Protein AF-A0A945HXQ6-F1 (afdb_monomer_lite)

Structure (mmCIF, N/CA/C/O backbone):
data_AF-A0A945HXQ6-F1
#
_entry.id   AF-A0A945HXQ6-F1
#
loop_
_atom_site.group_PDB
_atom_site.id
_atom_site.type_symbol
_atom_site.label_atom_id
_atom_site.label_alt_id
_atom_site.label_comp_id
_atom_site.label_asym_id
_atom_site.label_entity_id
_atom_site.label_seq_id
_atom_site.pdbx_PDB_ins_code
_atom_site.Cartn_x
_atom_site.Cartn_y
_atom_site.Cartn_z
_atom_site.occupancy
_atom_site.B_iso_or_equiv
_atom_site.auth_seq_id
_atom_site.auth_comp_id
_atom_site.auth_asym_id
_atom_site.auth_atom_id
_atom_site.pdbx_PDB_model_num
ATOM 1 N N . THR A 1 1 ? -26.062 12.191 -9.608 1.00 39.12 1 THR A N 1
ATOM 2 C CA . THR A 1 1 ? -27.154 12.341 -8.624 1.00 39.12 1 THR A CA 1
ATOM 3 C C . THR A 1 1 ? -27.426 10.978 -8.017 1.00 39.12 1 THR A C 1
ATOM 5 O O . THR A 1 1 ? -27.675 10.036 -8.757 1.00 39.12 1 THR A O 1
ATOM 8 N N . SER A 1 2 ? -27.249 10.829 -6.700 1.00 39.09 2 SER A N 1
ATOM 9 C CA . SER A 1 2 ? -27.664 9.610 -5.984 1.00 39.09 2 SER A CA 1
ATOM 10 C C . SER A 1 2 ? -29.179 9.443 -6.146 1.00 39.09 2 SER A C 1
ATOM 12 O O . SER A 1 2 ? -29.897 10.439 -6.082 1.00 39.09 2 SER A O 1
ATOM 14 N N . ARG A 1 3 ? -29.666 8.218 -6.385 1.00 46.75 3 ARG A N 1
ATOM 15 C CA . ARG A 1 3 ? -31.100 7.913 -6.572 1.00 46.75 3 ARG A CA 1
ATOM 16 C C . ARG A 1 3 ? -31.934 8.018 -5.283 1.00 46.75 3 ARG A C 1
ATOM 18 O O . ARG A 1 3 ? -33.133 7.783 -5.338 1.00 46.75 3 ARG A O 1
ATOM 25 N N . LEU A 1 4 ? -31.327 8.371 -4.151 1.00 58.06 4 LEU A N 1
ATOM 26 C CA . LEU A 1 4 ? -31.995 8.491 -2.856 1.00 58.06 4 LEU A CA 1
ATOM 27 C C . LEU A 1 4 ? -31.750 9.902 -2.316 1.00 58.06 4 LEU A C 1
ATOM 29 O O . LEU A 1 4 ? -30.647 10.228 -1.879 1.00 58.06 4 LEU A O 1
ATOM 33 N N . THR A 1 5 ? -32.762 10.758 -2.415 1.00 59.34 5 THR A N 1
ATOM 34 C CA . THR A 1 5 ? -32.684 12.196 -2.112 1.00 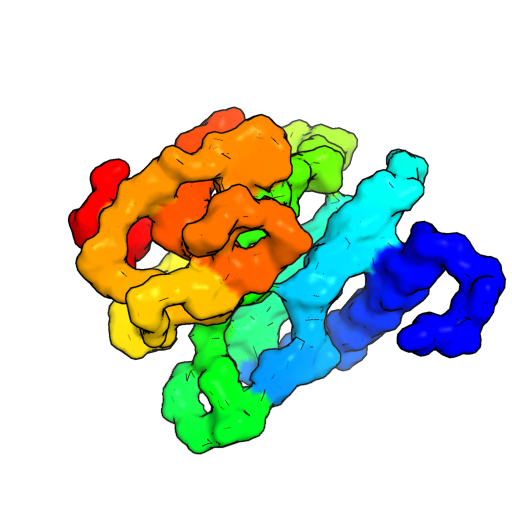59.34 5 THR A CA 1
ATOM 35 C C . THR A 1 5 ? -32.587 12.523 -0.620 1.00 59.34 5 THR A C 1
ATOM 37 O O . THR A 1 5 ? -32.225 13.646 -0.288 1.00 59.34 5 THR A O 1
ATOM 40 N N . ASP A 1 6 ? -32.792 11.540 0.264 1.00 71.38 6 ASP A N 1
ATOM 41 C CA . ASP A 1 6 ? -32.915 11.750 1.719 1.00 71.38 6 ASP A CA 1
ATOM 42 C C . ASP A 1 6 ? -31.904 10.944 2.556 1.00 71.38 6 ASP A C 1
ATOM 44 O O . ASP A 1 6 ? -32.026 10.807 3.773 1.00 71.38 6 ASP A O 1
ATOM 48 N N . GLN A 1 7 ? -30.876 10.388 1.915 1.00 75.19 7 GLN A N 1
ATOM 49 C CA . GLN A 1 7 ? -29.887 9.552 2.587 1.00 75.19 7 GLN A CA 1
ATOM 50 C C . GLN A 1 7 ? -28.718 10.384 3.136 1.00 75.19 7 GLN A C 1
ATOM 52 O O . GLN A 1 7 ? -28.093 11.171 2.419 1.00 75.19 7 GLN A O 1
ATOM 57 N N . THR A 1 8 ? -28.350 10.176 4.407 1.00 81.62 8 THR A N 1
ATOM 58 C CA . THR A 1 8 ? -27.123 10.784 4.952 1.00 81.62 8 THR A CA 1
ATOM 59 C C . THR A 1 8 ? -25.885 10.223 4.244 1.00 81.62 8 THR A C 1
ATOM 61 O O . THR A 1 8 ? -25.857 9.059 3.838 1.00 81.62 8 THR A O 1
ATOM 64 N N . LYS A 1 9 ? -24.807 11.018 4.145 1.00 80.00 9 LYS A N 1
ATOM 65 C CA . LYS A 1 9 ? -23.545 10.574 3.517 1.00 80.00 9 LYS A CA 1
ATOM 66 C C . LYS A 1 9 ? -23.045 9.245 4.093 1.00 80.00 9 LYS A C 1
ATOM 68 O O . LYS A 1 9 ? -22.570 8.406 3.339 1.00 80.00 9 LYS A O 1
ATOM 73 N N . ASN A 1 10 ? -23.168 9.054 5.407 1.00 78.62 10 ASN A N 1
ATOM 74 C CA . ASN A 1 10 ? -22.724 7.838 6.082 1.00 78.62 10 ASN A CA 1
ATOM 75 C C . ASN A 1 10 ? -23.476 6.595 5.581 1.00 78.62 10 ASN A C 1
ATOM 77 O O . ASN A 1 10 ? -22.844 5.614 5.208 1.00 78.62 10 ASN A O 1
ATOM 81 N N . VAL A 1 11 ? -24.809 6.663 5.488 1.00 81.19 11 VAL A N 1
ATOM 82 C CA . VAL A 1 11 ? -25.621 5.537 4.997 1.00 81.19 11 VAL A CA 1
ATOM 83 C C . VAL A 1 11 ? -25.275 5.231 3.533 1.00 81.19 11 VAL A C 1
ATOM 85 O O . VAL A 1 11 ? -25.063 4.071 3.197 1.00 81.19 11 VAL A O 1
ATOM 88 N N . GLY A 1 12 ? -25.079 6.255 2.694 1.00 81.25 12 GLY A N 1
ATOM 89 C CA . GLY A 1 12 ? -24.676 6.054 1.296 1.00 81.25 12 GLY A CA 1
ATOM 90 C C . GLY A 1 12 ? -23.309 5.374 1.142 1.00 81.25 12 GLY A C 1
ATOM 91 O O . GLY A 1 12 ? -23.146 4.479 0.308 1.00 81.25 12 GLY A O 1
ATOM 92 N N . TYR A 1 13 ? -22.319 5.747 1.965 1.00 81.38 13 TYR A N 1
ATOM 93 C CA . TYR A 1 13 ? -21.015 5.071 1.985 1.00 81.38 13 TYR A CA 1
ATOM 94 C C . TYR A 1 13 ? -21.106 3.649 2.535 1.00 81.38 13 TYR A C 1
ATOM 96 O O . TYR A 1 13 ? -20.478 2.752 1.971 1.00 81.38 13 TYR A O 1
ATOM 104 N N . TYR A 1 14 ? -21.902 3.432 3.582 1.00 80.00 14 TYR A N 1
ATOM 105 C CA . TYR A 1 14 ? -22.114 2.110 4.156 1.00 80.00 14 TYR A CA 1
ATOM 106 C C . TYR A 1 14 ? -22.770 1.158 3.149 1.00 80.00 14 TYR A C 1
ATOM 108 O O . TYR A 1 14 ? -22.214 0.091 2.896 1.00 80.00 14 TYR A O 1
ATOM 116 N N . GLU A 1 15 ? -23.871 1.553 2.504 1.00 83.56 15 GLU A N 1
ATOM 117 C CA . GLU A 1 15 ? -24.555 0.736 1.491 1.00 83.56 15 GLU A CA 1
ATOM 118 C C . GLU A 1 15 ? -23.655 0.431 0.292 1.00 83.56 15 GLU A C 1
ATOM 120 O O . GLU A 1 15 ? -23.561 -0.722 -0.132 1.00 83.56 15 GLU A O 1
ATOM 125 N N . SER A 1 16 ? -22.925 1.437 -0.206 1.00 82.75 16 SER A N 1
ATOM 126 C CA . SER A 1 16 ? -21.935 1.237 -1.274 1.00 82.75 16 SER A CA 1
ATOM 127 C C . SER A 1 16 ? -20.884 0.214 -0.855 1.00 82.75 16 SER A C 1
ATOM 129 O O . SER A 1 16 ? -20.538 -0.688 -1.614 1.00 82.75 16 SER A O 1
ATOM 131 N N . SER A 1 17 ? -20.391 0.322 0.381 1.00 82.31 17 SER A N 1
ATOM 132 C CA . SER A 1 17 ? -19.443 -0.643 0.912 1.00 82.31 17 SER A CA 1
ATOM 133 C C . SER A 1 17 ? -20.078 -2.042 0.963 1.00 82.31 17 SER A C 1
ATOM 135 O O . SER A 1 17 ? -19.458 -2.996 0.500 1.00 82.31 17 SER A O 1
ATOM 137 N N . ALA A 1 18 ? -21.289 -2.200 1.505 1.00 84.31 18 ALA A N 1
ATOM 138 C CA . ALA A 1 18 ? -21.955 -3.495 1.633 1.00 84.31 18 ALA A CA 1
ATOM 139 C C . ALA A 1 18 ? -22.139 -4.166 0.263 1.00 84.31 18 ALA A C 1
ATOM 141 O O . ALA A 1 18 ? -21.881 -5.362 0.122 1.00 84.31 18 ALA A O 1
ATOM 142 N N . TRP A 1 19 ? -22.475 -3.383 -0.766 1.00 83.62 19 TRP A N 1
ATOM 143 C CA . TRP A 1 19 ? -22.507 -3.855 -2.148 1.00 83.62 19 TRP A CA 1
ATOM 144 C C . TRP A 1 19 ? -21.150 -4.409 -2.605 1.00 83.62 19 TRP A C 1
ATOM 146 O O . TRP A 1 19 ? -21.078 -5.539 -3.089 1.00 83.62 19 TRP A O 1
ATOM 156 N N . TYR A 1 20 ? -20.054 -3.676 -2.384 1.00 82.25 20 TYR A N 1
ATOM 157 C CA . TYR A 1 20 ? -18.710 -4.163 -2.710 1.00 82.25 20 TYR A CA 1
ATOM 158 C C . TYR A 1 20 ? -18.314 -5.417 -1.914 1.00 82.25 20 TYR A C 1
ATOM 160 O O . TYR A 1 20 ? -17.655 -6.308 -2.452 1.00 82.25 20 TYR A O 1
ATOM 168 N N . GLN A 1 21 ? -18.740 -5.528 -0.651 1.00 85.69 21 GLN A N 1
ATOM 169 C CA . GLN A 1 21 ? -18.524 -6.732 0.157 1.00 85.69 21 GLN A CA 1
ATOM 170 C C . GLN A 1 21 ? -19.243 -7.944 -0.449 1.00 85.69 21 GLN A C 1
ATOM 172 O O . GLN A 1 21 ? -18.665 -9.032 -0.528 1.00 85.69 21 GLN A O 1
ATOM 177 N N . LEU A 1 22 ? -20.485 -7.760 -0.907 1.00 85.44 22 LEU A N 1
ATOM 178 C CA . LEU A 1 22 ? -21.250 -8.799 -1.590 1.00 85.44 22 LEU A CA 1
ATOM 179 C C . LEU A 1 22 ? -20.561 -9.213 -2.895 1.00 85.44 22 LEU A C 1
ATOM 181 O O . LEU A 1 22 ? -20.343 -10.403 -3.113 1.00 85.44 22 LEU A O 1
ATOM 185 N N . GLN A 1 23 ? -20.141 -8.249 -3.721 1.00 79.38 23 GLN A N 1
ATOM 186 C CA . GLN A 1 23 ? -19.410 -8.532 -4.959 1.00 79.38 23 GLN A CA 1
ATOM 187 C C . GLN A 1 23 ? -18.118 -9.311 -4.695 1.00 79.38 23 GLN A C 1
ATOM 189 O O . GLN A 1 23 ? -17.854 -10.290 -5.392 1.00 79.38 23 GLN A O 1
ATOM 194 N N . MET A 1 24 ? -17.340 -8.923 -3.681 1.00 81.12 24 MET A N 1
ATOM 195 C CA . MET A 1 24 ? -16.133 -9.645 -3.278 1.00 81.12 24 MET A CA 1
ATOM 196 C C . MET A 1 24 ? -16.442 -11.073 -2.816 1.00 81.12 24 MET A C 1
ATOM 198 O O . MET A 1 24 ? -15.687 -11.990 -3.132 1.00 81.12 24 MET A O 1
ATOM 202 N N . THR A 1 25 ? -17.522 -11.264 -2.058 1.00 81.62 25 THR A N 1
ATOM 203 C CA . THR A 1 25 ? -17.911 -12.576 -1.522 1.00 81.62 25 THR A CA 1
ATOM 204 C C . THR A 1 25 ? -18.347 -13.514 -2.648 1.00 81.62 25 THR A C 1
ATOM 206 O O . THR A 1 25 ? -17.846 -14.634 -2.744 1.00 81.62 25 THR A O 1
ATOM 209 N N . LEU A 1 26 ? -19.216 -13.032 -3.542 1.00 77.06 26 LEU A N 1
ATOM 210 C CA . LEU A 1 26 ? -19.753 -13.809 -4.661 1.00 77.06 26 LEU A CA 1
ATOM 211 C C . LEU A 1 26 ? -18.713 -14.086 -5.751 1.00 77.06 26 LEU A C 1
ATOM 213 O O . LEU A 1 26 ? -18.714 -15.163 -6.335 1.00 77.06 26 LEU A O 1
ATOM 217 N N . ASN A 1 27 ? -17.801 -13.145 -6.007 1.00 70.06 27 ASN A N 1
ATOM 218 C CA . ASN A 1 27 ? -16.785 -13.273 -7.057 1.00 70.06 27 ASN A CA 1
ATOM 219 C C . ASN A 1 27 ? -15.402 -13.643 -6.511 1.00 70.06 27 ASN A C 1
ATOM 221 O O . ASN A 1 27 ? -14.379 -13.327 -7.127 1.00 70.06 27 ASN A O 1
ATOM 225 N N . SER A 1 28 ? -15.350 -14.275 -5.337 1.00 55.81 28 SER A N 1
ATOM 226 C CA . SER A 1 28 ? -14.092 -14.537 -4.645 1.00 55.81 28 SER A CA 1
ATOM 227 C C . SER A 1 28 ? -13.177 -15.465 -5.462 1.00 55.81 28 SER A C 1
ATOM 229 O O . SER A 1 28 ? -13.269 -16.684 -5.417 1.00 55.81 28 SER A O 1
ATOM 231 N N . GLY A 1 29 ? -12.242 -14.877 -6.212 1.00 55.50 29 GLY A N 1
ATOM 232 C CA . GLY A 1 29 ? -11.201 -15.627 -6.915 1.00 55.50 29 GLY A CA 1
ATOM 233 C C . GLY A 1 29 ? -11.444 -15.913 -8.396 1.00 55.50 29 GLY A C 1
ATOM 234 O O . GLY A 1 29 ? -10.686 -16.701 -8.960 1.00 55.50 29 GLY A O 1
ATOM 235 N N . MET A 1 30 ? -12.394 -15.247 -9.068 1.00 59.31 30 MET A N 1
ATOM 236 C CA . MET A 1 30 ? -12.312 -15.150 -10.531 1.00 59.31 30 MET A CA 1
ATOM 237 C C . MET A 1 30 ? -11.073 -14.318 -10.878 1.00 59.31 30 MET A C 1
ATOM 239 O O . MET A 1 30 ? -11.107 -13.092 -10.935 1.00 59.31 30 MET A O 1
ATOM 243 N N . ARG A 1 31 ? -9.942 -14.999 -11.083 1.00 63.12 31 ARG A N 1
ATOM 244 C CA . ARG A 1 31 ? -8.663 -14.438 -11.549 1.00 63.12 31 ARG A CA 1
ATOM 245 C C . ARG A 1 31 ? -8.749 -14.002 -13.016 1.00 63.12 31 ARG A C 1
ATOM 247 O O . ARG A 1 31 ? -7.821 -14.203 -13.781 1.00 63.12 31 ARG A O 1
ATOM 254 N N . ILE A 1 32 ? -9.884 -13.469 -13.439 1.00 61.12 32 ILE A N 1
ATOM 255 C CA . ILE A 1 32 ? -10.115 -12.964 -14.785 1.00 61.12 32 ILE A CA 1
ATOM 256 C C . ILE A 1 32 ? -10.621 -11.540 -14.590 1.00 61.12 32 ILE A C 1
ATOM 258 O O . ILE A 1 32 ? -11.828 -11.327 -14.491 1.00 61.12 32 ILE A O 1
ATOM 262 N N . PRO A 1 33 ? -9.721 -10.556 -14.425 1.00 57.72 33 PRO A N 1
ATOM 263 C CA . PRO A 1 33 ? -10.158 -9.176 -14.404 1.00 57.72 33 PRO A CA 1
ATOM 264 C C . PRO A 1 33 ? -10.684 -8.828 -15.797 1.00 57.72 33 PRO A C 1
ATOM 266 O O . PRO A 1 33 ? -10.078 -9.191 -16.803 1.00 57.72 33 PRO A O 1
ATOM 269 N N . VAL A 1 34 ? -11.779 -8.086 -15.860 1.00 58.22 34 VAL A N 1
ATOM 270 C CA . VAL A 1 34 ? -12.116 -7.301 -17.051 1.00 58.22 34 VAL A CA 1
ATOM 271 C C . VAL A 1 34 ? -12.041 -5.855 -16.595 1.00 58.22 34 VAL A C 1
ATOM 273 O O . VAL A 1 34 ? -12.996 -5.331 -16.036 1.00 58.22 34 VAL A O 1
ATOM 276 N N . ASP A 1 35 ? -10.849 -5.266 -16.700 1.00 59.88 35 ASP A N 1
ATOM 277 C CA . ASP A 1 35 ? -10.531 -3.928 -16.186 1.00 59.88 35 ASP A CA 1
ATOM 278 C C . ASP A 1 35 ? -10.816 -3.757 -14.669 1.00 59.88 35 ASP A C 1
ATOM 280 O O . ASP A 1 35 ? -10.036 -4.229 -13.824 1.00 59.88 35 ASP A O 1
ATOM 284 N N . VAL A 1 36 ? -11.947 -3.132 -14.321 1.00 58.38 36 VAL A N 1
ATOM 285 C CA . VAL A 1 36 ? -12.454 -2.932 -12.950 1.00 58.38 36 VAL A CA 1
ATOM 286 C C . VAL A 1 36 ? -13.475 -3.991 -12.515 1.00 58.38 36 VAL A C 1
ATOM 288 O O . VAL A 1 36 ? -14.026 -3.910 -11.425 1.00 58.38 36 VAL A O 1
ATOM 291 N N . ALA A 1 37 ? -13.757 -4.995 -13.343 1.00 62.62 37 ALA A N 1
ATOM 292 C CA . ALA A 1 37 ? -14.701 -6.061 -13.031 1.00 62.62 37 ALA A CA 1
ATOM 293 C C . ALA A 1 37 ? -14.003 -7.302 -12.435 1.00 62.62 37 ALA A C 1
ATOM 295 O O . ALA A 1 37 ? -12.853 -7.600 -12.782 1.00 62.62 37 ALA A O 1
ATOM 296 N N . PRO A 1 38 ? -14.698 -8.058 -11.565 1.00 68.19 38 PRO A N 1
ATOM 297 C CA . PRO A 1 38 ? -16.052 -7.785 -11.060 1.00 68.19 38 PRO A CA 1
ATOM 298 C C . PRO A 1 38 ? -16.105 -6.750 -9.921 1.00 68.19 38 PRO A C 1
ATOM 300 O O . PRO A 1 38 ? -17.194 -6.318 -9.553 1.00 68.19 38 PRO A O 1
ATOM 303 N N . VAL A 1 39 ? -14.951 -6.356 -9.370 1.00 76.69 39 VAL A N 1
ATOM 304 C CA . VAL A 1 39 ? -14.829 -5.427 -8.236 1.00 76.69 39 VAL A CA 1
ATOM 305 C C . VAL A 1 39 ? -13.840 -4.311 -8.573 1.00 76.69 39 VAL A C 1
ATOM 307 O O . VAL A 1 39 ? -12.660 -4.587 -8.812 1.00 76.69 39 VAL A O 1
ATOM 310 N N . ASP A 1 40 ? -14.295 -3.053 -8.520 1.00 79.81 40 ASP A N 1
ATOM 311 C CA . ASP A 1 40 ? -13.401 -1.891 -8.555 1.00 79.81 40 ASP A CA 1
ATOM 312 C C . ASP A 1 40 ? -12.752 -1.729 -7.174 1.00 79.81 40 ASP A C 1
ATOM 314 O O . ASP A 1 40 ? -13.306 -1.132 -6.246 1.00 79.81 40 ASP A O 1
ATOM 318 N N . TRP A 1 41 ? -11.571 -2.326 -7.017 1.00 83.69 41 TRP A N 1
ATOM 319 C CA . TRP A 1 41 ? -10.887 -2.398 -5.728 1.00 83.69 41 TRP A CA 1
ATOM 320 C C . TRP A 1 41 ? -10.490 -1.040 -5.166 1.00 83.69 41 TRP A C 1
ATOM 322 O O . TRP A 1 41 ? -10.620 -0.834 -3.961 1.00 83.69 41 TRP A O 1
ATOM 332 N N . ALA A 1 42 ? -10.043 -0.103 -6.007 1.00 80.56 42 ALA A N 1
ATOM 333 C CA . ALA A 1 42 ? -9.638 1.213 -5.523 1.00 80.56 42 ALA A CA 1
ATOM 334 C C . ALA A 1 42 ? -10.817 1.960 -4.890 1.00 80.56 42 ALA A C 1
ATOM 336 O O . ALA A 1 42 ? -10.654 2.561 -3.826 1.00 80.56 42 ALA A O 1
ATOM 337 N N . TYR A 1 43 ? -12.006 1.861 -5.491 1.00 81.75 43 TYR A N 1
ATOM 338 C CA . TYR A 1 43 ? -13.225 2.387 -4.883 1.00 81.75 43 TYR A CA 1
ATOM 339 C C . TYR A 1 43 ? -13.639 1.589 -3.647 1.00 81.75 43 TYR A C 1
ATOM 341 O O . TYR A 1 43 ? -13.996 2.191 -2.639 1.00 81.75 43 TYR A O 1
ATOM 349 N N . ASN A 1 44 ? -13.543 0.258 -3.669 1.00 86.44 44 ASN A N 1
ATOM 350 C CA . ASN A 1 44 ? -13.873 -0.570 -2.506 1.00 86.44 44 ASN A CA 1
ATOM 351 C C . ASN A 1 44 ? -13.050 -0.171 -1.258 1.00 86.44 44 ASN A C 1
ATOM 353 O O . ASN A 1 44 ? -13.614 0.060 -0.186 1.00 86.44 44 ASN A O 1
ATOM 357 N N . PHE A 1 45 ? -11.730 0.011 -1.395 1.00 87.88 45 PHE A N 1
ATOM 358 C CA . PHE A 1 45 ? -10.876 0.499 -0.300 1.00 87.88 45 PHE A CA 1
ATOM 359 C C . PHE A 1 45 ? -11.313 1.880 0.209 1.00 87.88 45 PHE A C 1
ATOM 361 O O . PHE A 1 45 ? -11.411 2.114 1.417 1.00 87.88 45 PHE A O 1
ATOM 368 N N . ASP A 1 46 ? -11.588 2.802 -0.715 1.00 86.31 46 ASP A N 1
ATOM 369 C CA . ASP A 1 46 ? -11.994 4.171 -0.400 1.00 86.31 46 ASP A CA 1
ATOM 370 C C . ASP A 1 46 ? -13.357 4.211 0.312 1.00 86.31 46 ASP A C 1
ATOM 372 O O . ASP A 1 46 ? -13.519 4.926 1.298 1.00 86.31 46 ASP A O 1
ATOM 376 N N . HIS A 1 47 ? -14.321 3.380 -0.091 1.00 87.31 47 HIS A N 1
ATOM 377 C CA . HIS A 1 47 ? -15.619 3.298 0.578 1.00 87.31 47 HIS A CA 1
ATOM 378 C C . HIS A 1 47 ? -15.506 2.782 2.017 1.00 87.31 47 HIS A C 1
ATOM 380 O O . HIS A 1 47 ? -16.149 3.348 2.900 1.00 87.31 47 HIS A O 1
ATOM 386 N N . VAL A 1 48 ? -14.669 1.772 2.288 1.00 88.69 48 VAL A N 1
ATOM 387 C CA . VAL A 1 48 ? -14.457 1.274 3.662 1.00 88.69 48 VAL A CA 1
ATOM 388 C C . VAL A 1 48 ? -13.777 2.330 4.539 1.00 88.69 48 VAL A C 1
ATOM 390 O O . VAL A 1 48 ? -14.204 2.571 5.673 1.00 88.69 48 VAL A O 1
ATOM 393 N N . THR A 1 49 ? -12.753 3.007 4.015 1.00 88.44 49 THR A N 1
ATOM 394 C CA . THR A 1 49 ? -12.025 4.045 4.765 1.00 88.44 49 THR A CA 1
ATOM 395 C C . THR A 1 49 ? -12.893 5.286 5.006 1.00 88.44 49 THR A C 1
ATOM 397 O O . THR A 1 49 ? -12.929 5.790 6.129 1.00 88.44 49 THR A O 1
ATOM 400 N N . LYS A 1 50 ? -13.681 5.731 4.018 1.00 86.31 50 LYS A N 1
ATOM 401 C CA . LYS A 1 50 ? -14.637 6.842 4.167 1.00 86.31 50 LYS A CA 1
ATOM 402 C C . LYS A 1 50 ? -15.823 6.508 5.065 1.00 86.31 50 LYS A C 1
ATOM 404 O O . LYS A 1 50 ? -16.204 7.341 5.880 1.00 86.31 50 LYS A O 1
ATOM 409 N N . SER A 1 51 ? -16.392 5.306 4.964 1.00 84.94 51 SER A N 1
ATOM 410 C CA . SER A 1 51 ? -17.448 4.866 5.889 1.00 84.94 51 SER A CA 1
ATOM 411 C C . SER A 1 51 ? -16.933 4.898 7.330 1.00 84.94 51 SER A C 1
ATOM 413 O O . SER A 1 51 ? -17.580 5.453 8.216 1.00 84.94 51 SER A O 1
ATOM 415 N N . SER A 1 52 ? -15.714 4.397 7.545 1.00 85.69 52 SER A N 1
ATOM 416 C CA . SER A 1 52 ? -15.060 4.429 8.852 1.00 85.69 52 SER A CA 1
ATOM 417 C C . SER A 1 52 ? -14.763 5.857 9.326 1.00 85.69 52 SER A C 1
ATOM 419 O O . SER A 1 52 ? -14.858 6.134 10.518 1.00 85.69 52 SER A O 1
ATOM 421 N N . SER A 1 53 ? -14.384 6.798 8.455 1.00 84.38 53 SER A N 1
ATOM 422 C CA . SER A 1 53 ? -14.117 8.187 8.872 1.00 84.38 53 SER A CA 1
ATOM 423 C C . SER A 1 53 ? -15.392 8.972 9.200 1.00 84.38 53 SER A C 1
ATOM 425 O O . SER A 1 53 ? -15.373 9.812 10.099 1.00 84.38 53 SER A O 1
ATOM 427 N N . LEU A 1 54 ? -16.507 8.662 8.530 1.00 84.12 54 LEU A N 1
ATOM 428 C CA . LEU A 1 54 ? -17.815 9.275 8.774 1.00 84.12 54 LEU A CA 1
ATOM 429 C C . LEU A 1 54 ? -18.515 8.724 10.023 1.00 84.12 54 LEU A C 1
ATOM 431 O O . LEU A 1 54 ? -19.254 9.467 10.669 1.00 84.12 54 LEU A O 1
ATOM 435 N N . ASN A 1 55 ? -18.275 7.461 10.387 1.00 82.19 55 ASN A N 1
ATOM 436 C CA . ASN A 1 55 ? -18.827 6.847 11.592 1.00 82.19 55 ASN A CA 1
ATOM 437 C C . ASN A 1 55 ? -17.727 6.473 12.591 1.00 82.19 55 ASN A C 1
ATOM 439 O O . ASN A 1 55 ? -17.088 5.428 12.487 1.00 82.19 55 ASN A O 1
ATOM 443 N N . LYS A 1 56 ? -17.533 7.306 13.618 1.00 78.31 56 LYS A N 1
ATOM 444 C CA . LYS A 1 56 ? -16.508 7.061 14.647 1.00 78.31 56 LYS A CA 1
ATOM 445 C C . LYS A 1 56 ? -16.732 5.770 15.442 1.00 78.31 56 LYS A C 1
ATOM 447 O O . LYS A 1 56 ? -15.752 5.196 15.901 1.00 78.31 56 LYS A O 1
ATOM 452 N N . ASN A 1 57 ? -17.980 5.311 15.554 1.00 80.12 57 ASN A N 1
ATOM 453 C CA . ASN A 1 57 ? -18.351 4.135 16.344 1.00 80.12 57 ASN A CA 1
ATOM 454 C C . ASN A 1 57 ? -18.352 2.839 15.524 1.00 80.12 57 ASN A C 1
ATOM 456 O O . ASN A 1 57 ? -18.489 1.761 16.092 1.00 80.12 57 ASN A O 1
ATOM 460 N N . HIS A 1 58 ? -18.215 2.928 14.199 1.00 80.62 58 HIS A N 1
ATOM 461 C CA . HIS A 1 58 ? -18.235 1.769 13.312 1.00 80.62 58 HIS A CA 1
ATOM 462 C C . HIS A 1 58 ? -16.994 1.791 12.427 1.00 80.62 58 HIS A C 1
ATOM 464 O O . HIS A 1 58 ? -16.960 2.417 11.369 1.00 80.62 58 HIS A O 1
ATOM 470 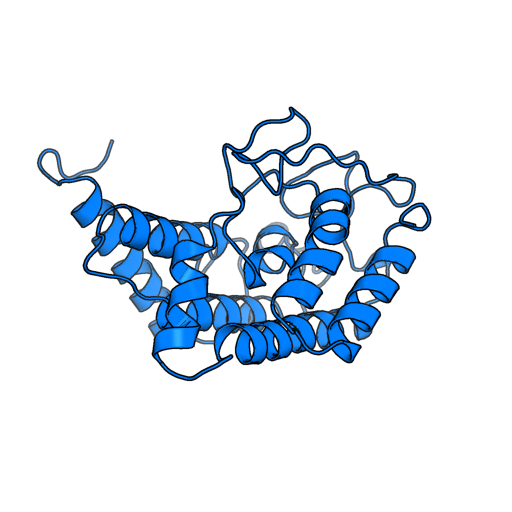N N . LYS A 1 59 ? -15.957 1.098 12.892 1.00 89.19 59 LYS A N 1
ATOM 471 C CA . LYS A 1 59 ? -14.667 0.964 12.215 1.00 89.19 59 LYS A CA 1
ATOM 472 C C . LYS A 1 59 ? -14.481 -0.490 11.805 1.00 89.19 59 LYS A C 1
ATOM 474 O O . LYS A 1 59 ? -14.644 -1.381 12.632 1.00 89.19 59 LYS A O 1
ATOM 479 N N . GLU A 1 60 ? -14.130 -0.734 10.545 1.00 89.81 60 GLU A N 1
ATOM 480 C CA . GLU A 1 60 ? -14.026 -2.096 9.994 1.00 89.81 60 GLU A CA 1
ATOM 481 C C . GLU A 1 60 ? -12.612 -2.402 9.463 1.00 89.81 60 GLU A C 1
ATOM 483 O O . GLU A 1 60 ? -12.423 -2.632 8.264 1.00 89.81 60 GLU A O 1
ATOM 488 N N . PRO A 1 61 ? -11.579 -2.403 10.324 1.00 93.31 61 PRO A N 1
ATOM 489 C CA . PRO A 1 61 ? -10.194 -2.542 9.875 1.00 93.31 61 PRO A CA 1
ATOM 490 C C . PRO A 1 61 ? -9.898 -3.920 9.275 1.00 93.31 61 PRO A C 1
ATOM 492 O O . PRO A 1 61 ? -9.243 -4.016 8.240 1.00 93.31 61 PRO A O 1
ATOM 495 N N . LEU A 1 62 ? -10.449 -4.993 9.851 1.00 93.25 62 LEU A N 1
ATOM 496 C CA . LEU A 1 62 ? -10.293 -6.352 9.317 1.00 93.25 62 LEU A CA 1
ATOM 497 C C . LEU A 1 62 ? -10.918 -6.504 7.925 1.00 93.25 62 LEU A C 1
ATOM 499 O O . LEU A 1 62 ? -10.401 -7.241 7.086 1.00 93.25 62 LEU A O 1
ATOM 503 N N . ARG A 1 63 ? -11.996 -5.764 7.648 1.00 90.88 63 ARG A N 1
ATOM 504 C CA . ARG A 1 63 ? -12.636 -5.746 6.333 1.00 90.88 63 ARG A CA 1
ATOM 505 C C . ARG A 1 63 ? -11.764 -5.048 5.292 1.00 90.88 63 ARG A C 1
ATOM 507 O O . ARG A 1 63 ? -11.644 -5.536 4.172 1.00 90.88 63 ARG A O 1
ATOM 514 N N . LEU A 1 64 ? -11.094 -3.954 5.662 1.00 92.06 64 LEU A N 1
ATOM 515 C CA . LEU A 1 64 ? -10.106 -3.323 4.783 1.00 92.06 64 LEU A CA 1
ATOM 516 C C . LEU A 1 64 ? -8.954 -4.288 4.457 1.00 92.06 64 LEU A C 1
ATOM 518 O O . LEU A 1 64 ? -8.565 -4.408 3.296 1.00 92.06 64 LEU A O 1
ATOM 522 N N . ILE A 1 65 ? -8.453 -5.021 5.454 1.00 94.06 65 ILE A N 1
ATOM 523 C CA . ILE A 1 65 ? -7.417 -6.043 5.252 1.00 94.06 65 ILE A CA 1
ATOM 524 C C . ILE A 1 65 ? -7.911 -7.158 4.323 1.00 94.06 65 ILE A C 1
ATOM 526 O O . ILE A 1 65 ? -7.207 -7.528 3.382 1.00 94.06 65 ILE A O 1
ATOM 530 N N . GLN A 1 66 ? -9.135 -7.654 4.522 1.00 91.50 66 GLN A N 1
ATOM 531 C CA . GLN A 1 66 ? -9.752 -8.636 3.629 1.00 91.50 66 GLN A CA 1
ATOM 532 C C . GLN A 1 66 ? -9.799 -8.125 2.182 1.00 91.50 66 GLN A C 1
ATOM 534 O O . GLN A 1 66 ? -9.429 -8.862 1.265 1.00 91.50 66 GLN A O 1
ATOM 539 N N . ASN A 1 67 ? -10.195 -6.865 1.982 1.00 89.88 67 ASN A N 1
ATOM 540 C CA . ASN A 1 67 ? -10.227 -6.248 0.662 1.00 89.88 67 ASN A CA 1
ATOM 541 C C . ASN A 1 67 ? -8.835 -6.234 0.017 1.00 89.88 67 ASN A C 1
ATOM 543 O O . ASN A 1 67 ? -8.713 -6.607 -1.147 1.00 89.88 67 ASN A O 1
ATOM 547 N N . LEU A 1 68 ? -7.786 -5.827 0.744 1.00 91.00 68 LEU A N 1
ATOM 548 C CA . LEU A 1 68 ? -6.415 -5.793 0.213 1.00 91.00 68 LEU A CA 1
ATOM 549 C C . LEU A 1 68 ? -5.961 -7.188 -0.241 1.00 91.00 68 LEU A C 1
ATOM 551 O O . LEU A 1 68 ? -5.468 -7.354 -1.357 1.00 91.00 68 LEU A O 1
ATOM 555 N N . LEU A 1 69 ? -6.204 -8.210 0.585 1.00 90.12 69 LEU A N 1
ATOM 556 C CA . LEU A 1 69 ? -5.866 -9.598 0.258 1.00 90.12 69 LEU A CA 1
ATOM 557 C C . LEU A 1 69 ? -6.607 -10.089 -0.991 1.00 90.12 69 LEU A C 1
ATOM 559 O O . LEU A 1 69 ? -6.007 -10.717 -1.866 1.00 90.12 69 LEU A O 1
ATOM 563 N N . LYS A 1 70 ? -7.909 -9.804 -1.095 1.00 87.06 70 LYS A N 1
ATOM 564 C CA . LYS A 1 70 ? -8.725 -10.217 -2.242 1.00 87.06 70 LYS A CA 1
ATOM 565 C C . LYS A 1 70 ? -8.364 -9.464 -3.520 1.00 87.06 70 LYS A C 1
ATOM 567 O O . LYS A 1 70 ? -8.306 -10.095 -4.575 1.00 87.06 70 LYS A O 1
ATOM 572 N N . ALA A 1 71 ? -8.024 -8.182 -3.425 1.00 85.69 71 ALA A N 1
ATOM 573 C CA . ALA A 1 71 ? -7.506 -7.417 -4.552 1.00 85.69 71 ALA A CA 1
ATOM 574 C C . ALA A 1 71 ? -6.214 -8.030 -5.098 1.00 85.69 71 ALA A C 1
ATOM 576 O O . ALA A 1 71 ? -6.116 -8.284 -6.297 1.00 85.69 71 ALA A O 1
ATOM 577 N N . TYR A 1 72 ? -5.257 -8.356 -4.224 1.00 87.31 72 TYR A N 1
ATOM 578 C CA . TYR A 1 72 ? -4.006 -9.005 -4.626 1.00 87.31 72 TYR A CA 1
ATOM 579 C C . TYR A 1 72 ? -4.268 -10.366 -5.281 1.00 87.31 72 TYR A C 1
ATOM 581 O O . TYR A 1 72 ? -3.711 -10.654 -6.338 1.00 87.31 72 TYR A O 1
ATOM 589 N N . GLN A 1 73 ? -5.162 -11.181 -4.706 1.00 83.06 73 GLN A N 1
ATOM 590 C CA . GLN A 1 73 ? -5.553 -12.474 -5.283 1.00 83.06 73 GLN A CA 1
ATOM 591 C C . GLN A 1 73 ? -6.179 -12.333 -6.675 1.00 83.06 73 GLN A C 1
ATOM 593 O O . GLN A 1 73 ? -5.853 -13.110 -7.571 1.00 83.06 73 GLN A O 1
ATOM 598 N N . GLN A 1 74 ? -7.072 -11.360 -6.873 1.00 80.75 74 GLN A N 1
ATOM 599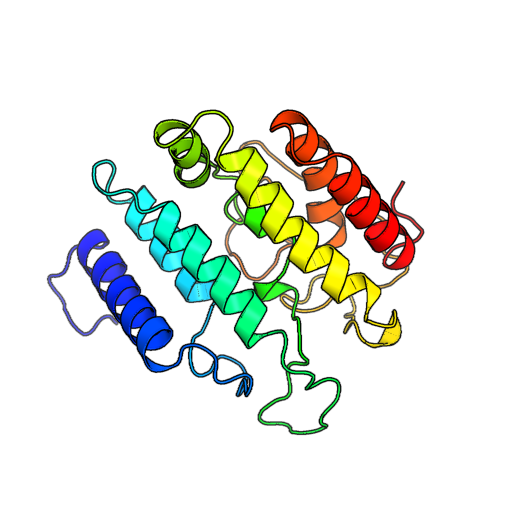 C CA . GLN A 1 74 ? -7.694 -11.132 -8.176 1.00 80.75 74 GLN A CA 1
ATOM 600 C C . GLN A 1 74 ? -6.683 -10.594 -9.188 1.00 80.75 74 GLN A C 1
ATOM 602 O O . GLN A 1 74 ? -6.728 -10.990 -10.352 1.00 80.75 74 GLN A O 1
ATOM 607 N N . ARG A 1 75 ? -5.786 -9.692 -8.770 1.00 80.38 75 ARG A N 1
ATOM 608 C CA . ARG A 1 75 ? -4.767 -9.089 -9.639 1.00 80.38 75 ARG A CA 1
ATOM 609 C C . ARG A 1 75 ? -3.635 -10.065 -9.974 1.00 80.38 75 ARG A C 1
ATOM 611 O O . ARG A 1 75 ? -3.039 -9.924 -11.038 1.00 80.38 75 ARG A O 1
ATOM 618 N N . ASP A 1 76 ? -3.375 -11.084 -9.154 1.00 80.06 76 ASP A N 1
ATOM 619 C CA . ASP A 1 76 ? -2.463 -12.191 -9.476 1.00 80.06 76 ASP A CA 1
ATOM 620 C C . ASP A 1 76 ? -3.087 -13.212 -10.447 1.00 80.06 76 ASP A C 1
ATOM 622 O O . ASP A 1 76 ? -3.432 -14.344 -10.100 1.00 80.06 76 ASP A O 1
ATOM 626 N N . ASN A 1 77 ? -3.252 -12.795 -11.702 1.00 70.00 77 ASN A N 1
ATOM 627 C CA . ASN A 1 77 ? -4.016 -13.542 -12.704 1.00 70.00 77 ASN A CA 1
ATOM 628 C C . ASN A 1 77 ? -3.232 -13.967 -13.956 1.00 70.00 77 ASN A C 1
ATOM 630 O O . ASN A 1 77 ? -3.834 -14.437 -14.912 1.00 70.00 77 ASN A O 1
ATOM 634 N N . LYS A 1 78 ? -1.897 -13.856 -13.976 1.00 63.94 78 LYS A N 1
ATOM 635 C CA . LYS A 1 78 ? -1.035 -14.164 -15.147 1.00 63.94 78 LYS A CA 1
ATOM 636 C C . LYS A 1 78 ? -1.409 -13.432 -16.454 1.00 63.94 78 LYS A C 1
ATOM 638 O O . LYS A 1 78 ? -0.746 -13.651 -17.464 1.00 63.94 78 LYS A O 1
ATOM 643 N N . MET A 1 79 ? -2.400 -12.537 -16.454 1.00 61.38 79 MET A N 1
ATOM 644 C CA . MET A 1 79 ? -2.815 -11.766 -17.624 1.00 61.38 79 MET A CA 1
ATOM 645 C C . MET A 1 79 ? -1.884 -10.565 -17.784 1.00 61.38 79 MET A C 1
ATOM 647 O O . MET A 1 79 ? -2.250 -9.431 -17.499 1.00 61.38 79 MET A O 1
ATOM 651 N N . PHE A 1 80 ? -0.645 -10.811 -18.200 1.00 57.34 80 PHE A N 1
ATOM 652 C CA . PHE A 1 80 ? 0.289 -9.762 -18.603 1.00 57.34 80 PHE A CA 1
ATOM 653 C C . PHE A 1 80 ? 0.227 -9.618 -20.121 1.00 57.34 80 PHE A C 1
ATOM 655 O O . PHE A 1 80 ? 0.307 -10.617 -20.830 1.00 57.34 80 PHE A O 1
ATOM 662 N N . ASN A 1 81 ? 0.095 -8.387 -20.625 1.00 52.47 81 ASN A N 1
ATOM 663 C CA . ASN A 1 81 ? 0.214 -8.091 -22.057 1.00 52.47 81 ASN A CA 1
ATOM 664 C C . ASN A 1 81 ? -0.694 -8.956 -22.968 1.00 52.47 81 ASN A C 1
ATOM 666 O O . ASN A 1 81 ? -0.295 -9.364 -24.056 1.00 52.47 81 ASN A O 1
ATOM 670 N N . ASN A 1 82 ? -1.922 -9.261 -22.531 1.00 54.94 82 ASN A N 1
ATOM 671 C CA . ASN A 1 82 ? -2.832 -10.170 -23.246 1.00 54.94 82 ASN A CA 1
ATOM 672 C C . ASN A 1 82 ? -3.409 -9.584 -24.556 1.00 54.94 82 ASN A C 1
ATOM 674 O O . ASN A 1 82 ? -4.228 -10.241 -25.197 1.00 54.94 82 ASN A O 1
ATOM 678 N N . LYS A 1 83 ? -3.012 -8.354 -24.932 1.00 54.09 83 LYS A N 1
ATOM 679 C CA . LYS A 1 83 ? -3.488 -7.578 -26.095 1.00 54.09 83 LYS A CA 1
ATOM 680 C C . LYS A 1 83 ? -5.017 -7.477 -26.206 1.00 54.09 83 LYS A C 1
ATOM 682 O O . LYS A 1 83 ? -5.536 -7.070 -27.243 1.00 54.09 83 LYS A O 1
ATOM 687 N N . ASN A 1 84 ? -5.748 -7.837 -25.153 1.00 55.53 84 ASN A N 1
ATOM 688 C CA . ASN A 1 84 ? -7.190 -7.750 -25.109 1.00 55.53 84 ASN A CA 1
ATOM 689 C C . ASN A 1 84 ? -7.545 -6.340 -24.646 1.00 55.53 84 ASN A C 1
ATOM 691 O O . ASN A 1 84 ? -7.375 -5.998 -23.481 1.00 55.53 84 ASN A O 1
ATOM 695 N N . GLN A 1 85 ? -8.072 -5.537 -25.564 1.00 51.62 85 GLN A N 1
ATOM 696 C CA . GLN A 1 85 ? -8.485 -4.157 -25.305 1.00 51.62 85 GLN A CA 1
ATOM 697 C C . GLN A 1 85 ? -9.523 -4.008 -24.175 1.00 51.62 85 GLN A C 1
ATOM 699 O O . GLN A 1 85 ? -9.597 -2.949 -23.559 1.00 51.62 85 GLN A O 1
ATOM 704 N N . PHE A 1 86 ? -10.289 -5.064 -23.867 1.00 45.66 86 PHE A N 1
ATOM 705 C CA . PHE A 1 86 ? -11.250 -5.109 -22.755 1.00 45.66 86 PHE A CA 1
ATOM 706 C C . PHE A 1 86 ? -10.615 -5.571 -21.431 1.00 45.66 86 PHE A C 1
ATOM 708 O O . PHE A 1 86 ? -11.184 -5.381 -20.362 1.00 45.66 86 PHE A O 1
ATOM 715 N N . VAL A 1 87 ? -9.418 -6.162 -21.492 1.00 51.28 87 VAL A N 1
ATOM 716 C CA . VAL A 1 87 ? -8.588 -6.580 -20.350 1.00 51.28 87 VAL A CA 1
ATOM 717 C C . VAL A 1 87 ? -7.222 -5.891 -20.466 1.00 51.28 87 VAL A C 1
ATOM 719 O O . VAL A 1 87 ? -6.168 -6.505 -20.319 1.00 51.28 87 VAL A O 1
ATOM 722 N N . ASN A 1 88 ? -7.253 -4.595 -20.790 1.00 46.44 88 ASN A N 1
ATOM 723 C CA . ASN A 1 88 ? -6.076 -3.803 -21.169 1.00 46.44 88 ASN A CA 1
ATOM 724 C C . ASN A 1 88 ? -5.119 -3.530 -19.994 1.00 46.44 88 ASN A C 1
ATOM 726 O O . ASN A 1 88 ? -3.983 -3.091 -20.180 1.00 46.44 88 ASN A O 1
ATOM 730 N N . ASN A 1 89 ? -5.582 -3.808 -18.777 1.00 51.69 89 ASN A N 1
ATOM 731 C CA . ASN A 1 89 ? -4.828 -3.637 -17.554 1.00 51.69 89 ASN A CA 1
ATOM 732 C C . ASN A 1 89 ? -4.232 -4.982 -17.154 1.00 51.69 89 ASN A C 1
ATOM 734 O O . ASN A 1 89 ? -4.915 -5.882 -16.661 1.00 51.69 89 ASN A O 1
ATOM 738 N N . SER A 1 90 ? -2.935 -5.098 -17.426 1.00 52.72 90 SER A N 1
ATOM 739 C CA . SER A 1 90 ? -2.071 -6.173 -16.968 1.00 52.72 90 SER A CA 1
ATOM 740 C C . SER A 1 90 ? -2.319 -6.512 -15.498 1.00 52.72 90 SER A C 1
ATOM 742 O O . SER A 1 90 ? -2.599 -5.637 -14.677 1.00 52.72 90 SER A O 1
ATOM 744 N N . ALA A 1 91 ? -2.157 -7.787 -15.159 1.00 65.88 91 ALA A N 1
ATOM 745 C CA . ALA A 1 91 ? -1.949 -8.247 -13.796 1.00 65.88 91 ALA A CA 1
ATOM 746 C C . ALA A 1 91 ? -1.043 -7.260 -13.023 1.00 65.88 91 ALA A C 1
ATOM 748 O O . ALA A 1 91 ? 0.011 -6.872 -13.520 1.00 65.88 91 ALA A O 1
ATOM 749 N N . TRP A 1 92 ? -1.475 -6.865 -11.819 1.00 79.81 92 TRP A N 1
ATOM 750 C CA . TRP A 1 92 ? -0.763 -5.970 -10.888 1.00 79.81 92 TRP A CA 1
ATOM 751 C C . TRP A 1 92 ? -0.576 -4.509 -11.334 1.00 79.81 92 TRP A C 1
ATOM 753 O O . TRP A 1 92 ? 0.541 -4.035 -11.521 1.00 79.81 92 TRP A O 1
ATOM 763 N N . THR A 1 93 ? -1.676 -3.753 -11.418 1.00 81.50 93 THR A N 1
ATOM 764 C CA . THR A 1 93 ? -1.609 -2.289 -11.574 1.00 81.50 93 THR A CA 1
ATOM 765 C C . THR A 1 93 ? -1.379 -1.591 -10.233 1.00 81.50 93 THR A C 1
ATOM 767 O O . THR A 1 93 ? -1.979 -1.971 -9.220 1.00 81.50 93 THR A O 1
ATOM 770 N N . MET A 1 94 ? -0.552 -0.540 -10.224 1.00 85.88 94 MET A N 1
ATOM 771 C CA . MET A 1 94 ? -0.215 0.206 -9.001 1.00 85.88 94 MET A CA 1
ATOM 772 C C . MET A 1 94 ? -1.441 0.815 -8.324 1.00 85.88 94 MET A C 1
ATOM 774 O O . MET A 1 94 ? -1.502 0.877 -7.094 1.00 85.88 94 MET A O 1
ATOM 778 N N . ARG A 1 95 ? -2.489 1.118 -9.104 1.00 82.94 95 ARG A N 1
ATOM 779 C CA . ARG A 1 95 ? -3.756 1.602 -8.563 1.00 82.94 95 ARG A CA 1
ATOM 780 C C . ARG A 1 95 ? -4.299 0.669 -7.496 1.00 82.94 95 ARG A C 1
ATOM 782 O O . ARG A 1 95 ? -4.868 1.161 -6.538 1.00 82.94 95 ARG A O 1
ATOM 789 N N . GLU A 1 96 ? -4.155 -0.648 -7.603 1.00 84.38 96 GLU A N 1
ATOM 790 C CA . GLU A 1 96 ? -4.694 -1.565 -6.588 1.00 84.38 96 GLU A CA 1
ATOM 791 C C . GLU A 1 96 ? -3.637 -2.171 -5.676 1.00 84.38 96 GLU A C 1
ATOM 793 O O . GLU A 1 96 ? -3.951 -2.471 -4.525 1.00 84.38 96 GLU A O 1
ATOM 798 N N . VAL A 1 97 ? -2.415 -2.363 -6.175 1.00 88.50 97 VAL A N 1
ATOM 799 C CA . VAL A 1 97 ? -1.380 -3.138 -5.470 1.00 88.50 97 VAL A CA 1
ATOM 800 C C . VAL A 1 97 ? -0.241 -2.286 -4.924 1.00 88.50 97 VAL A C 1
ATOM 802 O O . VAL A 1 97 ? 0.744 -2.845 -4.449 1.00 88.50 97 VAL A O 1
ATOM 805 N N . SER A 1 98 ? -0.340 -0.955 -5.002 1.00 90.44 98 SER A N 1
ATOM 806 C CA . SER A 1 98 ? 0.748 -0.111 -4.519 1.00 90.44 98 SER A CA 1
ATOM 807 C C . SER A 1 98 ? 1.049 -0.366 -3.030 1.00 90.44 98 SER A C 1
ATOM 809 O O . SER A 1 98 ? 0.119 -0.383 -2.210 1.00 90.44 98 SER A O 1
ATOM 811 N N . PRO A 1 99 ? 2.335 -0.524 -2.653 1.00 93.38 99 PRO A N 1
ATOM 812 C CA . PRO A 1 99 ? 2.748 -0.784 -1.280 1.00 93.38 99 PRO A CA 1
ATOM 813 C C . PRO A 1 99 ? 2.245 0.235 -0.256 1.00 93.38 99 PRO A C 1
ATOM 815 O O . PRO A 1 99 ? 1.989 -0.147 0.882 1.00 93.38 99 PRO A O 1
ATOM 818 N N . TRP A 1 100 ? 2.049 1.509 -0.614 1.00 92.06 100 TRP A N 1
ATOM 819 C CA . TRP A 1 100 ? 1.622 2.522 0.365 1.00 92.06 100 TRP A CA 1
ATOM 820 C C . TRP A 1 100 ? 0.242 2.226 0.971 1.00 92.06 100 TRP A C 1
ATOM 822 O O . TRP A 1 100 ? -0.043 2.621 2.105 1.00 92.06 100 TRP A O 1
ATOM 832 N N . ARG A 1 101 ? -0.585 1.435 0.274 1.00 91.56 101 ARG A N 1
ATOM 833 C CA . ARG A 1 101 ? -1.921 1.014 0.723 1.00 91.56 101 ARG A CA 1
ATOM 834 C C . ARG A 1 101 ? -1.914 0.145 1.973 1.00 91.56 101 ARG A C 1
ATOM 836 O O . ARG A 1 101 ? -2.947 0.034 2.628 1.00 91.56 101 ARG A O 1
ATOM 843 N N . VAL A 1 102 ? -0.786 -0.492 2.295 1.00 93.44 102 VAL A N 1
ATOM 844 C CA . VAL A 1 102 ? -0.664 -1.317 3.509 1.00 93.44 102 VAL A CA 1
ATOM 845 C C . VAL A 1 102 ? -0.486 -0.466 4.767 1.00 93.44 102 VAL A C 1
ATOM 847 O O . VAL A 1 102 ? -0.653 -0.972 5.874 1.00 93.44 102 VAL A O 1
ATOM 850 N N . TYR A 1 103 ? -0.127 0.810 4.603 1.00 93.94 103 TYR A N 1
ATOM 851 C CA . TYR A 1 103 ? 0.222 1.702 5.701 1.00 93.94 103 TYR A CA 1
ATOM 852 C C . TYR A 1 103 ? -0.899 2.684 6.047 1.00 93.94 103 TYR A C 1
ATOM 854 O O . TYR A 1 103 ? -1.187 2.876 7.233 1.00 93.94 103 TYR A O 1
ATOM 862 N N . SER A 1 104 ? -1.509 3.309 5.035 1.00 91.38 104 SER A N 1
ATOM 863 C CA . SER A 1 104 ? -2.513 4.361 5.215 1.00 91.38 104 SER A CA 1
ATOM 864 C C . SER A 1 104 ? -3.401 4.548 3.975 1.00 91.38 104 SER A C 1
ATOM 866 O O . SER A 1 104 ? -3.259 3.870 2.954 1.00 91.38 104 SER A O 1
ATOM 868 N N . THR A 1 105 ? -4.355 5.480 4.058 1.00 88.00 105 THR A N 1
ATOM 869 C CA . THR A 1 105 ? -5.037 6.013 2.864 1.00 88.00 105 THR A CA 1
ATOM 870 C C . THR A 1 105 ? -4.079 6.850 2.004 1.00 88.00 105 THR A C 1
ATOM 872 O O . THR A 1 105 ? -3.015 7.252 2.464 1.00 88.00 105 THR A O 1
ATOM 875 N N . ALA A 1 106 ? -4.489 7.233 0.788 1.00 79.00 106 ALA A N 1
ATOM 876 C CA . ALA A 1 106 ? -3.684 8.112 -0.076 1.00 79.00 106 ALA A CA 1
ATOM 877 C C . ALA A 1 106 ? -3.319 9.461 0.584 1.00 79.00 106 ALA A C 1
ATOM 879 O O . ALA A 1 106 ? -2.326 10.088 0.233 1.00 79.00 106 ALA A O 1
ATOM 880 N N . LYS A 1 107 ? -4.093 9.903 1.585 1.00 84.00 107 LYS A N 1
ATOM 881 C CA . LYS A 1 107 ? -3.817 11.138 2.332 1.00 84.00 107 LYS A CA 1
ATOM 882 C C . LYS A 1 107 ? -2.820 10.966 3.473 1.00 84.00 107 LYS A C 1
ATOM 884 O O . LYS A 1 107 ? -2.389 11.964 4.039 1.00 84.00 107 LYS A O 1
ATOM 889 N N . GLY A 1 108 ? -2.458 9.733 3.819 1.00 87.06 108 GLY A N 1
ATOM 890 C CA . GLY A 1 108 ? -1.664 9.440 5.008 1.00 87.06 108 GLY A CA 1
ATOM 891 C C . GLY A 1 108 ? -2.481 9.111 6.255 1.00 87.06 108 GLY A C 1
ATOM 892 O O . GLY A 1 108 ? -1.888 8.875 7.297 1.00 87.06 108 GLY A O 1
ATOM 893 N N . ASP A 1 109 ? -3.816 9.062 6.177 1.00 89.12 109 ASP A N 1
ATOM 894 C CA . ASP A 1 109 ? -4.659 8.710 7.331 1.00 89.12 109 ASP A CA 1
ATOM 895 C C . ASP A 1 109 ? -4.461 7.235 7.718 1.00 89.12 109 ASP A C 1
ATOM 897 O O . ASP A 1 109 ? -4.792 6.331 6.940 1.00 89.12 109 ASP A O 1
ATOM 901 N N . THR A 1 110 ? -3.917 7.013 8.915 1.00 92.44 110 THR A N 1
ATOM 902 C CA . THR A 1 110 ? -3.665 5.698 9.517 1.00 92.44 110 THR A CA 1
ATOM 903 C C . THR A 1 110 ? -4.759 5.266 10.486 1.00 92.44 110 THR A C 1
ATOM 905 O O . THR A 1 110 ? -4.733 4.127 10.936 1.00 92.44 110 THR A O 1
ATOM 908 N N . SER A 1 111 ? -5.755 6.109 10.777 1.00 91.50 111 SER A N 1
ATOM 909 C CA . SER A 1 111 ? -6.687 5.916 11.897 1.00 91.50 111 SER A CA 1
ATOM 910 C C . SER A 1 111 ? -7.436 4.587 11.864 1.00 91.50 111 SER A C 1
ATOM 912 O O . SER A 1 111 ? -7.726 4.021 12.911 1.00 91.50 111 SER A O 1
ATOM 914 N N . LEU A 1 112 ? -7.754 4.066 10.676 1.00 92.50 112 LEU A N 1
ATOM 915 C CA . LEU A 1 112 ? -8.367 2.746 10.544 1.00 92.50 112 LEU A CA 1
ATOM 916 C C . LEU A 1 112 ? -7.344 1.613 10.728 1.00 92.50 112 LEU A C 1
ATOM 918 O O . LEU A 1 112 ? -7.675 0.585 11.302 1.00 92.50 112 LEU A O 1
ATOM 922 N N . PHE A 1 113 ? -6.107 1.797 10.273 1.00 94.81 113 PHE A N 1
ATOM 923 C CA . PHE A 1 113 ? -5.031 0.811 10.394 1.00 94.81 113 PHE A CA 1
ATOM 924 C C . PHE A 1 113 ? -4.549 0.675 11.841 1.00 94.81 113 PHE A C 1
ATOM 926 O O . PHE A 1 113 ? -4.294 -0.437 12.291 1.00 94.81 113 PHE A O 1
ATOM 933 N N . ASP A 1 114 ? -4.479 1.784 12.578 1.00 94.50 114 ASP A N 1
ATOM 934 C CA . ASP A 1 114 ? -4.044 1.829 13.980 1.00 94.50 114 ASP A CA 1
ATOM 935 C C . ASP A 1 114 ? -4.968 1.012 14.899 1.00 94.50 114 ASP A C 1
ATOM 937 O O . ASP A 1 114 ? -4.527 0.450 15.897 1.00 94.50 114 ASP A O 1
ATOM 941 N N . ILE A 1 115 ? -6.248 0.865 14.532 1.00 95.31 115 ILE A N 1
ATOM 942 C CA . ILE A 1 115 ? -7.221 0.069 15.297 1.00 95.31 115 ILE A CA 1
ATOM 943 C C . ILE A 1 115 ? -6.860 -1.423 15.295 1.00 95.31 115 ILE A C 1
ATOM 945 O O . ILE A 1 115 ? -7.262 -2.138 16.209 1.00 95.31 115 ILE A O 1
ATOM 949 N N . LEU A 1 116 ? -6.091 -1.919 14.318 1.00 96.50 116 LEU A N 1
ATOM 950 C CA . LEU A 1 116 ? -5.688 -3.330 14.281 1.00 96.50 116 LEU A CA 1
ATOM 951 C C . LEU A 1 116 ? -4.962 -3.749 15.564 1.00 96.50 116 LEU A C 1
ATOM 953 O O . LEU A 1 116 ? -5.224 -4.837 16.069 1.00 96.50 116 LEU A O 1
ATOM 957 N N . ASP A 1 117 ? -4.147 -2.866 16.142 1.00 96.88 117 ASP A N 1
ATOM 958 C CA . ASP A 1 117 ? -3.388 -3.165 17.361 1.00 96.88 117 ASP A CA 1
ATOM 959 C C . ASP A 1 117 ? -4.283 -3.283 18.613 1.00 96.88 117 ASP A C 1
ATOM 961 O O . ASP A 1 117 ? -3.850 -3.787 19.644 1.00 96.88 117 ASP A O 1
ATOM 965 N N . THR A 1 118 ? -5.562 -2.889 18.525 1.00 95.75 118 THR A N 1
ATOM 966 C CA . THR A 1 118 ? -6.550 -3.114 19.599 1.00 95.75 118 THR A CA 1
ATOM 967 C C . THR A 1 118 ? -7.084 -4.549 19.642 1.00 95.75 118 THR A C 1
ATOM 969 O O . THR A 1 118 ? -7.596 -4.971 20.677 1.00 95.75 118 THR A O 1
ATOM 972 N N . TYR A 1 119 ? -6.970 -5.302 18.541 1.00 95.88 119 TYR A N 1
ATOM 973 C CA . TYR A 1 119 ? -7.352 -6.718 18.492 1.00 95.88 119 TYR A CA 1
ATOM 974 C C . TYR A 1 119 ? -6.232 -7.617 19.019 1.00 95.88 119 TYR A C 1
ATOM 976 O O . TYR A 1 119 ? -6.495 -8.599 19.708 1.00 95.88 119 TYR A O 1
ATOM 984 N N . GLU A 1 120 ? -4.987 -7.289 18.677 1.00 96.44 120 GLU A N 1
ATOM 985 C CA . GLU A 1 120 ? -3.783 -7.979 19.131 1.00 96.44 120 GLU A CA 1
ATOM 986 C C . GLU A 1 120 ? -2.594 -7.018 19.012 1.00 96.44 120 GLU A C 1
ATOM 988 O O . GLU A 1 120 ? -2.443 -6.342 17.994 1.00 96.44 120 GLU A O 1
ATOM 993 N N . ASP A 1 121 ? -1.722 -6.982 20.023 1.00 96.94 121 ASP A N 1
ATOM 994 C CA . ASP A 1 121 ? -0.556 -6.098 20.006 1.00 96.94 121 ASP A CA 1
ATOM 995 C C . ASP A 1 121 ? 0.360 -6.380 18.796 1.00 96.94 121 ASP A C 1
ATOM 997 O O . ASP A 1 121 ? 0.728 -7.526 18.479 1.00 96.94 121 ASP A O 1
ATOM 1001 N N . GLY A 1 122 ? 0.697 -5.305 18.082 1.00 97.25 122 GLY A N 1
ATOM 1002 C CA . GLY A 1 122 ? 1.471 -5.336 16.843 1.00 97.25 122 GLY A CA 1
ATOM 1003 C C . GLY A 1 122 ? 0.781 -6.023 15.658 1.00 97.25 122 GLY A C 1
ATOM 1004 O O . GLY A 1 122 ? 1.463 -6.383 14.690 1.00 97.25 122 GLY A O 1
ATOM 1005 N N . LEU A 1 123 ? -0.538 -6.248 15.691 1.00 98.00 123 LEU A N 1
ATOM 1006 C CA . LEU A 1 123 ? -1.272 -6.851 14.575 1.00 98.00 123 LEU A CA 1
ATOM 1007 C C . LEU A 1 123 ? -1.140 -6.038 13.284 1.00 98.00 123 LEU A C 1
ATOM 1009 O O . LEU A 1 123 ? -0.986 -6.630 12.212 1.00 98.00 123 LEU A O 1
ATOM 1013 N N . ARG A 1 124 ? -1.133 -4.701 13.363 1.00 97.69 124 ARG A N 1
ATOM 1014 C CA . ARG A 1 124 ? -0.903 -3.824 12.207 1.00 97.69 124 ARG A CA 1
ATOM 1015 C C . ARG A 1 124 ? 0.413 -4.171 11.521 1.00 97.69 124 ARG A C 1
ATOM 1017 O O . ARG A 1 124 ? 0.438 -4.402 10.312 1.00 97.69 124 ARG A O 1
ATOM 1024 N N . ALA A 1 125 ? 1.490 -4.251 12.299 1.00 98.25 125 ALA A N 1
ATOM 1025 C CA . ALA A 1 125 ? 2.829 -4.571 11.816 1.00 98.25 125 ALA A CA 1
ATOM 1026 C C . ALA A 1 125 ? 2.881 -5.969 11.183 1.00 98.25 125 ALA A C 1
ATOM 1028 O O . ALA A 1 125 ? 3.404 -6.145 10.078 1.00 98.25 125 ALA A O 1
ATOM 1029 N N . LYS A 1 126 ? 2.282 -6.965 11.851 1.00 98.25 126 LYS A N 1
ATOM 1030 C CA . LYS A 1 126 ? 2.208 -8.356 11.376 1.00 98.25 126 LYS A CA 1
ATOM 1031 C C . LYS A 1 126 ? 1.480 -8.446 10.034 1.00 98.25 126 LYS A C 1
ATOM 1033 O O . LYS A 1 126 ? 2.006 -9.043 9.094 1.00 98.25 126 LYS A O 1
ATOM 1038 N N . LEU A 1 127 ? 0.304 -7.830 9.916 1.00 97.81 127 LEU A N 1
ATOM 1039 C CA . LEU A 1 127 ? -0.495 -7.849 8.689 1.00 97.81 127 LEU A CA 1
ATOM 1040 C C . LEU A 1 127 ? 0.182 -7.078 7.554 1.00 97.81 127 LEU A C 1
ATOM 1042 O O . LEU A 1 127 ? 0.295 -7.616 6.452 1.00 97.81 127 LEU A O 1
ATOM 1046 N N . ALA A 1 128 ? 0.702 -5.877 7.823 1.00 97.88 128 ALA A N 1
ATOM 1047 C CA . ALA A 1 128 ? 1.456 -5.103 6.840 1.00 97.88 128 ALA A CA 1
ATOM 1048 C C . ALA A 1 128 ? 2.672 -5.888 6.320 1.00 97.88 128 ALA A C 1
ATOM 1050 O O . ALA A 1 128 ? 2.888 -5.938 5.112 1.00 97.88 128 ALA A O 1
ATOM 1051 N N . SER A 1 129 ? 3.391 -6.602 7.194 1.00 98.50 129 SER A N 1
ATOM 1052 C CA . SER A 1 129 ? 4.505 -7.478 6.799 1.00 98.50 129 SER A CA 1
ATOM 1053 C C . SER A 1 129 ? 4.065 -8.598 5.857 1.00 98.50 129 SER A C 1
ATOM 1055 O O . SER A 1 129 ? 4.733 -8.872 4.863 1.00 98.50 129 SER A O 1
ATOM 1057 N N . LYS A 1 130 ? 2.926 -9.253 6.125 1.00 97.69 130 LYS A N 1
ATOM 1058 C CA . LYS A 1 130 ? 2.429 -10.338 5.261 1.00 97.69 130 LYS A CA 1
ATOM 1059 C C . LYS A 1 130 ? 1.912 -9.829 3.919 1.00 97.69 130 LYS A C 1
ATOM 1061 O O . LYS A 1 130 ? 2.190 -10.460 2.902 1.00 97.69 130 LYS A O 1
ATOM 1066 N N . ILE A 1 131 ? 1.213 -8.696 3.890 1.00 96.50 131 ILE A N 1
ATOM 1067 C CA . ILE A 1 131 ? 0.731 -8.105 2.633 1.00 96.50 131 ILE A CA 1
ATOM 1068 C C . ILE A 1 131 ? 1.912 -7.577 1.807 1.00 96.50 131 ILE A C 1
ATOM 1070 O O . ILE A 1 131 ? 1.976 -7.820 0.602 1.00 96.50 131 ILE A O 1
ATOM 1074 N N . LEU A 1 132 ? 2.899 -6.941 2.446 1.00 97.69 132 LEU A N 1
ATOM 1075 C CA . LEU A 1 132 ? 4.122 -6.507 1.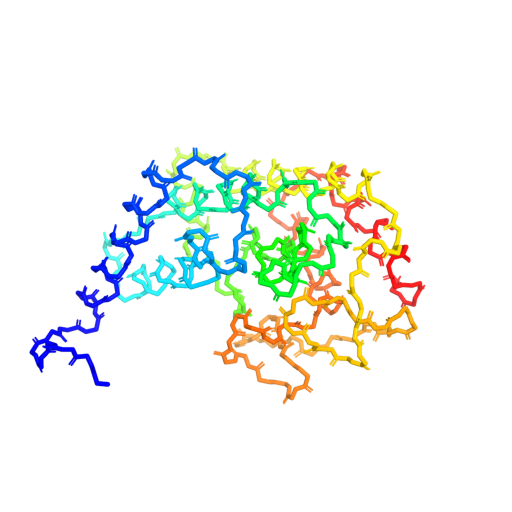772 1.00 97.69 132 LEU A CA 1
ATOM 1076 C C . LEU A 1 132 ? 4.927 -7.697 1.238 1.00 97.69 132 LEU A C 1
ATOM 1078 O O . LEU A 1 132 ? 5.407 -7.653 0.109 1.00 97.69 132 LEU A O 1
ATOM 1082 N N . LYS A 1 133 ? 4.994 -8.806 1.984 1.00 97.50 133 LYS A N 1
ATOM 1083 C CA . LYS A 1 133 ? 5.567 -10.056 1.477 1.00 97.50 133 LYS A CA 1
ATOM 1084 C C . LYS A 1 133 ? 4.860 -10.531 0.210 1.00 97.50 133 LYS A C 1
ATOM 1086 O O . LYS A 1 133 ? 5.535 -10.896 -0.746 1.00 97.50 133 LYS A O 1
ATOM 1091 N N . MET A 1 134 ? 3.524 -10.517 0.178 1.00 94.50 134 MET A N 1
ATOM 1092 C CA . MET A 1 134 ? 2.774 -10.877 -1.033 1.00 94.50 134 MET A CA 1
ATOM 1093 C C . MET A 1 134 ? 3.147 -9.968 -2.208 1.00 94.50 134 MET A C 1
ATOM 1095 O O . MET A 1 134 ? 3.306 -10.465 -3.323 1.00 94.50 134 MET A O 1
ATOM 1099 N N . PHE A 1 135 ? 3.332 -8.665 -1.956 1.00 95.00 135 PHE A N 1
ATOM 1100 C CA . PHE A 1 135 ? 3.834 -7.732 -2.963 1.00 95.00 135 PHE A CA 1
ATOM 1101 C C . PHE A 1 135 ? 5.206 -8.147 -3.485 1.00 95.00 135 PHE A C 1
ATOM 1103 O O . PHE A 1 135 ? 5.369 -8.379 -4.681 1.00 95.00 135 PHE A O 1
ATOM 1110 N N . ASN A 1 136 ? 6.170 -8.304 -2.584 1.00 96.44 136 ASN A N 1
ATOM 1111 C CA . ASN A 1 136 ? 7.550 -8.610 -2.933 1.00 96.44 136 ASN A CA 1
ATOM 1112 C C . ASN A 1 136 ? 7.703 -9.975 -3.616 1.00 96.44 136 ASN A C 1
ATOM 1114 O O . ASN A 1 136 ? 8.532 -10.130 -4.511 1.00 96.44 136 ASN A O 1
ATOM 1118 N N . ASP A 1 137 ? 6.937 -10.984 -3.192 1.00 94.56 137 ASP A N 1
ATOM 1119 C CA . ASP A 1 137 ? 6.939 -12.312 -3.812 1.00 94.56 137 ASP A CA 1
ATOM 1120 C C . ASP A 1 137 ? 6.463 -12.233 -5.257 1.00 94.56 137 ASP A C 1
ATOM 1122 O O . ASP A 1 137 ? 7.078 -12.825 -6.145 1.00 94.56 137 ASP A O 1
ATOM 1126 N N . LYS A 1 138 ? 5.397 -11.464 -5.511 1.00 89.62 138 LYS A N 1
ATOM 1127 C CA . LYS A 1 138 ? 4.947 -11.256 -6.878 1.00 89.62 138 LYS A CA 1
ATOM 1128 C C . LYS A 1 138 ? 5.952 -10.439 -7.669 1.00 89.62 138 LYS A C 1
ATOM 1130 O O . LYS A 1 138 ? 6.280 -10.840 -8.780 1.00 89.62 138 LYS A O 1
ATOM 1135 N N . ALA A 1 139 ? 6.435 -9.331 -7.120 1.00 91.62 139 ALA A N 1
ATOM 1136 C CA . ALA A 1 139 ? 7.373 -8.451 -7.797 1.00 91.62 139 ALA A CA 1
ATOM 1137 C C . ALA A 1 139 ? 8.631 -9.203 -8.253 1.00 91.62 139 ALA A C 1
ATOM 1139 O O . ALA A 1 139 ? 9.036 -9.059 -9.399 1.00 91.62 139 ALA A O 1
ATOM 1140 N N . ALA A 1 140 ? 9.162 -10.096 -7.412 1.00 92.19 140 ALA A N 1
ATOM 1141 C CA . ALA A 1 140 ? 10.297 -10.958 -7.747 1.00 92.19 140 ALA A CA 1
ATOM 1142 C C . ALA A 1 140 ? 9.998 -12.007 -8.840 1.00 92.19 140 ALA A C 1
ATOM 1144 O O . ALA A 1 140 ? 10.922 -12.557 -9.429 1.00 92.19 140 ALA A O 1
ATOM 1145 N N . SER A 1 141 ? 8.723 -12.309 -9.108 1.00 88.88 141 SER A N 1
ATOM 1146 C CA . SER A 1 141 ? 8.307 -13.206 -10.198 1.00 88.88 141 SER A CA 1
ATOM 1147 C C . SER A 1 141 ? 8.144 -12.501 -11.550 1.00 88.88 141 SER A C 1
ATOM 1149 O O . SER A 1 141 ? 7.823 -13.162 -12.539 1.00 88.88 141 SER A O 1
ATOM 1151 N N . LEU A 1 142 ? 8.304 -11.174 -11.592 1.00 86.00 142 LEU A N 1
ATOM 1152 C CA . LEU A 1 142 ? 8.091 -10.342 -12.774 1.00 86.00 142 LEU A CA 1
ATOM 1153 C C . LEU A 1 142 ? 9.403 -9.727 -13.253 1.00 86.00 142 LEU A C 1
ATOM 1155 O O . LEU A 1 142 ? 10.242 -9.324 -12.455 1.00 86.00 142 LEU A O 1
ATOM 1159 N N . TYR A 1 143 ? 9.545 -9.602 -14.569 1.00 85.62 143 TYR A N 1
ATOM 1160 C CA . TYR A 1 143 ? 10.607 -8.818 -15.184 1.00 85.62 143 TYR A CA 1
ATOM 1161 C C . TYR A 1 143 ? 10.274 -7.327 -15.118 1.00 85.62 143 TYR A C 1
ATOM 1163 O O . TYR A 1 143 ? 9.104 -6.935 -15.116 1.00 85.62 143 TYR A O 1
ATOM 1171 N N . LYS A 1 144 ? 11.306 -6.480 -15.155 1.00 85.69 144 LYS A N 1
ATOM 1172 C CA . LYS A 1 144 ? 11.164 -5.018 -15.196 1.00 85.69 144 LYS A CA 1
ATOM 1173 C C . LYS A 1 144 ? 10.188 -4.538 -16.277 1.00 85.69 144 LYS A C 1
ATOM 1175 O O . LYS A 1 144 ? 9.336 -3.701 -15.995 1.00 85.69 144 LYS A O 1
ATOM 1180 N N . ASP A 1 145 ? 10.244 -5.135 -17.466 1.00 83.75 145 ASP A N 1
ATOM 1181 C CA . ASP A 1 145 ? 9.390 -4.775 -18.608 1.00 83.75 145 ASP A CA 1
ATOM 1182 C C . ASP A 1 145 ? 7.928 -5.225 -18.456 1.00 83.75 145 ASP A C 1
ATOM 1184 O O . ASP A 1 145 ? 7.062 -4.819 -19.232 1.00 83.75 145 ASP A O 1
ATOM 1188 N N . ASN A 1 146 ? 7.610 -6.055 -17.454 1.00 82.25 146 ASN A N 1
ATOM 1189 C CA . ASN A 1 146 ? 6.220 -6.376 -17.133 1.00 82.25 146 ASN A CA 1
ATOM 1190 C C . ASN A 1 146 ? 5.501 -5.213 -16.440 1.00 82.25 146 ASN A C 1
ATOM 1192 O O . ASN A 1 146 ? 4.269 -5.174 -16.457 1.00 82.25 146 ASN A O 1
ATOM 1196 N N . TRP A 1 147 ? 6.244 -4.271 -15.856 1.00 84.25 147 TRP A N 1
ATOM 1197 C CA . TRP A 1 147 ? 5.677 -3.094 -15.220 1.00 84.25 147 TRP A CA 1
ATOM 1198 C C . TRP A 1 147 ? 5.428 -2.002 -16.253 1.00 84.25 147 TRP A C 1
ATOM 1200 O O . TRP A 1 147 ? 6.352 -1.434 -16.834 1.00 84.25 147 TRP A O 1
ATOM 1210 N N . GLN A 1 148 ? 4.156 -1.682 -16.471 1.00 82.06 148 GLN A N 1
ATOM 1211 C CA . GLN A 1 148 ? 3.793 -0.580 -17.351 1.00 82.06 148 GLN A CA 1
ATOM 1212 C C . GLN A 1 148 ? 4.334 0.742 -16.797 1.00 82.06 148 GLN A C 1
ATOM 1214 O O . GLN A 1 148 ? 4.231 1.010 -15.598 1.00 82.06 148 GLN A O 1
ATOM 1219 N N . ARG A 1 149 ? 4.864 1.582 -17.690 1.00 86.25 149 ARG A N 1
ATOM 1220 C CA . ARG A 1 149 ? 5.397 2.911 -17.371 1.00 86.25 149 ARG A CA 1
ATOM 1221 C C . ARG A 1 149 ? 4.684 4.008 -18.147 1.00 86.25 149 ARG A C 1
ATOM 1223 O O . ARG A 1 149 ? 4.141 3.759 -19.227 1.00 86.25 149 ARG A O 1
ATOM 1230 N N . ALA A 1 150 ? 4.697 5.223 -17.613 1.00 82.00 150 ALA A N 1
ATOM 1231 C CA . ALA A 1 150 ? 4.196 6.408 -18.301 1.00 82.00 150 ALA A CA 1
ATOM 1232 C C . ALA A 1 150 ? 5.073 7.636 -18.082 1.00 82.00 150 ALA A C 1
ATOM 1234 O O . ALA A 1 150 ? 6.001 7.625 -17.279 1.00 82.00 150 ALA A O 1
ATOM 1235 N N . ASN A 1 151 ? 4.760 8.688 -18.844 1.00 66.88 151 ASN A N 1
ATOM 1236 C CA . ASN A 1 151 ? 5.614 9.856 -18.989 1.00 66.88 151 ASN A CA 1
ATOM 1237 C C . ASN A 1 151 ? 5.806 10.693 -17.732 1.00 66.88 151 ASN A C 1
ATOM 1239 O O . ASN A 1 151 ? 6.784 11.425 -17.785 1.00 66.88 151 ASN A O 1
ATOM 1243 N N . ASP A 1 152 ? 4.910 10.583 -16.739 1.00 65.00 152 ASP A N 1
ATOM 1244 C CA . ASP A 1 152 ? 5.063 10.793 -15.285 1.00 65.00 152 ASP A CA 1
ATOM 1245 C C . ASP A 1 152 ? 3.648 10.747 -14.650 1.00 65.00 152 ASP A C 1
ATOM 1247 O O . ASP A 1 152 ? 2.721 11.367 -15.171 1.00 65.00 152 ASP A O 1
ATOM 1251 N N . GLY A 1 153 ? 3.443 9.993 -13.561 1.00 55.72 153 GLY A N 1
ATOM 1252 C CA . GLY A 1 153 ? 2.234 10.092 -12.722 1.00 55.72 153 GLY A CA 1
ATOM 1253 C C . GLY A 1 153 ? 0.900 9.601 -13.311 1.00 55.72 153 GLY A C 1
ATOM 1254 O O . GLY A 1 153 ? -0.151 10.115 -12.930 1.00 55.72 153 GLY A O 1
ATOM 1255 N N . THR A 1 154 ? 0.879 8.623 -14.229 1.00 61.38 154 THR A N 1
ATOM 1256 C CA . THR A 1 154 ? -0.407 7.981 -14.574 1.00 61.38 154 THR A CA 1
ATOM 1257 C C . THR A 1 154 ? -0.803 6.965 -13.511 1.00 61.38 154 THR A C 1
ATOM 1259 O O . THR A 1 154 ? -0.065 6.015 -13.269 1.00 61.38 154 THR A O 1
ATOM 1262 N N . TRP A 1 155 ? -2.022 7.116 -13.005 1.00 68.62 155 TRP A N 1
ATOM 1263 C CA . TRP A 1 155 ? -2.635 6.476 -11.835 1.00 68.62 155 TRP A CA 1
ATOM 1264 C C . TRP A 1 155 ? -2.513 4.952 -11.619 1.00 68.62 155 TRP A C 1
ATOM 1266 O O . TRP A 1 155 ? -2.905 4.446 -10.570 1.00 68.62 155 TRP A O 1
ATOM 1276 N N . TYR A 1 156 ? -2.021 4.191 -12.595 1.00 78.44 156 TYR A N 1
ATOM 1277 C CA . TYR A 1 156 ? -1.908 2.728 -12.538 1.00 78.44 156 TYR A CA 1
ATOM 1278 C C . TYR A 1 156 ? -0.555 2.181 -13.009 1.00 78.44 156 TYR A C 1
ATOM 1280 O O . TYR A 1 156 ? -0.334 0.968 -12.947 1.00 78.44 156 TYR A O 1
ATOM 1288 N N . LYS A 1 157 ? 0.343 3.058 -13.473 1.00 84.94 157 LYS A N 1
ATOM 1289 C CA . LYS A 1 157 ? 1.651 2.722 -14.048 1.00 84.94 157 LYS A CA 1
ATOM 1290 C C . LYS A 1 157 ? 2.758 3.339 -13.207 1.00 84.94 157 LYS A C 1
ATOM 1292 O O . LYS A 1 157 ? 2.536 4.324 -12.517 1.00 84.94 157 LYS A O 1
ATOM 1297 N N . LEU A 1 158 ? 3.957 2.790 -13.328 1.00 88.56 158 LEU A N 1
ATOM 1298 C CA . LEU A 1 158 ? 5.147 3.389 -12.737 1.00 88.56 158 LEU A CA 1
ATOM 1299 C C . LEU A 1 158 ? 5.575 4.638 -13.522 1.00 88.56 158 LEU A C 1
ATOM 1301 O O . LEU A 1 158 ? 5.311 4.770 -14.723 1.00 88.56 158 LEU A O 1
ATOM 1305 N N . GLU A 1 159 ? 6.298 5.534 -12.860 1.00 90.56 159 GLU A N 1
ATOM 1306 C CA . GLU A 1 159 ? 7.012 6.621 -13.528 1.00 90.56 159 GLU A CA 1
ATOM 1307 C C . GLU A 1 159 ? 8.117 6.076 -14.456 1.00 90.56 159 GLU A C 1
ATOM 1309 O O . GLU A 1 159 ? 8.460 4.883 -14.449 1.00 90.56 159 GLU A O 1
ATOM 1314 N N . LYS A 1 160 ? 8.710 6.958 -15.269 1.00 91.44 160 LYS A N 1
ATOM 1315 C CA . LYS A 1 160 ? 9.893 6.624 -16.072 1.00 91.44 160 LYS A CA 1
ATOM 1316 C C . LYS A 1 160 ? 11.033 6.107 -15.201 1.00 91.44 160 LYS A C 1
ATOM 1318 O O . LYS A 1 160 ? 11.167 6.467 -14.039 1.00 91.44 160 LYS A O 1
ATOM 1323 N N . GLU A 1 161 ? 11.899 5.292 -15.790 1.00 92.19 161 GLU A N 1
ATOM 1324 C CA . GLU A 1 161 ? 13.049 4.718 -15.086 1.00 92.19 161 GLU A CA 1
ATOM 1325 C C . GLU A 1 161 ? 13.992 5.783 -14.507 1.00 92.19 161 GLU A C 1
ATOM 1327 O O . GLU A 1 161 ? 14.471 5.645 -13.386 1.00 92.19 161 GLU A O 1
ATOM 1332 N N . ASN A 1 162 ? 14.219 6.873 -15.239 1.00 92.56 162 ASN A N 1
ATOM 1333 C CA . ASN A 1 162 ? 15.061 7.985 -14.803 1.00 92.56 162 ASN A CA 1
ATOM 1334 C C . ASN A 1 162 ? 14.334 8.983 -13.882 1.00 92.56 162 ASN A C 1
ATOM 1336 O O . ASN A 1 162 ? 14.849 10.078 -13.655 1.00 92.56 162 ASN A O 1
ATOM 1340 N N . PHE A 1 163 ? 13.146 8.647 -13.374 1.00 92.00 163 PHE A N 1
ATOM 1341 C CA . PHE A 1 163 ? 12.469 9.473 -12.387 1.00 92.00 163 PHE A CA 1
ATOM 1342 C C . PHE A 1 163 ? 13.284 9.494 -11.089 1.00 92.00 163 PHE A C 1
ATOM 1344 O O . PHE A 1 163 ? 13.661 8.451 -10.552 1.00 92.00 163 PHE A O 1
ATOM 1351 N N . LYS A 1 164 ? 13.560 10.696 -10.581 1.00 91.62 164 LYS A N 1
ATOM 1352 C CA . LYS A 1 164 ? 14.248 10.900 -9.307 1.00 91.62 164 LYS A CA 1
ATOM 1353 C C . LYS A 1 164 ? 13.211 11.252 -8.240 1.00 91.62 164 LYS A C 1
ATOM 1355 O O . LYS A 1 164 ? 12.608 12.321 -8.354 1.00 91.62 164 LYS A O 1
ATOM 1360 N N . PRO A 1 165 ? 13.020 10.410 -7.208 1.00 89.62 165 PRO A N 1
ATOM 1361 C CA . PRO A 1 165 ? 12.094 10.719 -6.132 1.00 89.62 165 PRO A CA 1
ATOM 1362 C C . PRO A 1 165 ? 12.435 12.038 -5.442 1.00 89.62 165 PRO A C 1
ATOM 1364 O O . PRO A 1 165 ? 13.605 12.383 -5.255 1.00 89.62 165 PRO A O 1
ATOM 1367 N N . TYR A 1 166 ? 11.400 12.754 -5.027 1.00 88.06 166 TYR A N 1
ATOM 1368 C CA . TYR A 1 166 ? 11.499 13.968 -4.230 1.00 88.06 166 TYR A CA 1
ATOM 1369 C C . TYR A 1 166 ? 10.450 13.943 -3.119 1.00 88.06 166 TYR A C 1
ATOM 1371 O O . TYR A 1 166 ? 9.377 13.361 -3.269 1.00 88.06 166 TYR A O 1
ATOM 1379 N N . ILE A 1 167 ? 10.757 14.576 -1.986 1.00 83.81 167 ILE A N 1
ATOM 1380 C CA . ILE A 1 167 ? 9.825 14.657 -0.860 1.00 83.81 167 ILE A CA 1
ATOM 1381 C C . ILE A 1 167 ? 8.997 15.928 -1.004 1.00 83.81 167 ILE A C 1
ATOM 1383 O O . ILE A 1 167 ? 9.509 17.036 -0.875 1.00 83.81 167 ILE A O 1
ATOM 1387 N N . ASN A 1 168 ? 7.704 15.759 -1.234 1.00 83.12 168 ASN A N 1
ATOM 1388 C CA . ASN A 1 168 ? 6.698 16.819 -1.170 1.00 83.12 168 ASN A CA 1
ATOM 1389 C C . ASN A 1 168 ? 5.546 16.460 -0.215 1.00 83.12 168 ASN A C 1
ATOM 1391 O O . ASN A 1 168 ? 4.501 17.110 -0.233 1.00 83.12 168 ASN A O 1
ATOM 1395 N N . SER A 1 169 ? 5.734 15.428 0.612 1.00 85.31 169 SER A N 1
ATOM 1396 C CA . SER A 1 169 ? 4.804 15.055 1.674 1.00 85.31 169 SER A CA 1
ATOM 1397 C C . SER A 1 169 ? 4.609 16.204 2.660 1.00 85.31 169 SER A C 1
ATOM 1399 O O . SER A 1 169 ? 5.543 16.922 3.012 1.00 85.31 169 SER A O 1
ATOM 1401 N N . THR A 1 170 ? 3.382 16.349 3.140 1.00 84.75 170 THR A N 1
ATOM 1402 C CA . THR A 1 170 ? 2.977 17.333 4.148 1.00 84.75 170 THR A CA 1
ATOM 1403 C C . THR A 1 170 ? 2.163 16.643 5.236 1.00 84.75 170 THR A C 1
ATOM 1405 O O . THR A 1 170 ? 1.657 15.540 5.032 1.00 84.75 170 THR A O 1
ATOM 1408 N N . GLU A 1 171 ? 1.943 17.318 6.364 1.00 79.44 171 GLU A N 1
ATOM 1409 C CA . GLU A 1 171 ? 1.074 16.814 7.442 1.00 79.44 171 GLU A CA 1
ATOM 1410 C C . GLU A 1 171 ? -0.344 16.465 6.964 1.00 79.44 171 GLU A C 1
ATOM 1412 O O . GLU A 1 171 ? -0.989 15.566 7.494 1.00 79.44 171 GLU A O 1
ATOM 1417 N N . LYS A 1 172 ? -0.841 17.178 5.945 1.00 80.44 172 LYS A N 1
ATOM 1418 C CA . LYS A 1 172 ? -2.183 16.978 5.376 1.00 80.44 172 LYS A CA 1
ATOM 1419 C C . LYS A 1 172 ? -2.188 16.020 4.186 1.00 80.44 172 LYS A C 1
ATOM 1421 O O . LYS A 1 172 ? -3.263 15.699 3.676 1.00 80.44 172 LYS A O 1
ATOM 1426 N N . CYS A 1 173 ? -1.008 15.640 3.701 1.00 85.62 173 CYS A N 1
ATOM 1427 C CA . CYS A 1 173 ? -0.858 14.836 2.508 1.00 85.62 173 CYS A CA 1
ATOM 1428 C C . CYS A 1 173 ? 0.447 14.057 2.482 1.00 85.62 173 CYS A C 1
ATOM 1430 O O . CYS A 1 173 ? 1.484 14.583 2.075 1.00 85.62 173 CYS A O 1
ATOM 1432 N N . LEU A 1 174 ? 0.383 12.785 2.853 1.00 87.94 174 LEU A N 1
ATOM 1433 C CA . LEU A 1 174 ? 1.573 11.950 2.852 1.00 87.94 174 LEU A CA 1
ATOM 1434 C C . LEU A 1 174 ? 2.015 11.534 1.439 1.00 87.94 174 LEU A C 1
ATOM 1436 O O . LEU A 1 174 ? 3.215 11.523 1.174 1.00 87.94 174 LEU A O 1
ATOM 1440 N N . PHE A 1 175 ? 1.071 11.253 0.533 1.00 87.00 175 PHE A N 1
ATOM 1441 C CA . PHE A 1 175 ? 1.345 10.781 -0.833 1.00 87.00 175 PHE A CA 1
ATOM 1442 C C . PHE A 1 175 ? 0.724 11.714 -1.888 1.00 87.00 175 PHE A C 1
ATOM 1444 O O . PHE A 1 175 ? -0.321 11.410 -2.467 1.00 87.00 175 PHE A O 1
ATOM 1451 N N . PRO A 1 176 ? 1.317 12.896 -2.111 1.00 81.81 176 PRO A N 1
ATOM 1452 C CA . PRO A 1 176 ? 0.792 13.879 -3.055 1.00 81.81 176 PRO A CA 1
ATOM 1453 C C . PRO A 1 176 ? 0.925 13.435 -4.514 1.00 81.81 176 PRO A C 1
ATOM 1455 O O . PRO A 1 176 ? 1.844 12.707 -4.898 1.00 81.81 176 PRO A O 1
ATOM 1458 N N . ASN A 1 177 ? 0.022 13.956 -5.341 1.00 80.75 177 ASN A N 1
ATOM 1459 C CA . ASN A 1 177 ? 0.079 13.813 -6.790 1.00 80.75 177 ASN A CA 1
ATOM 1460 C C . ASN A 1 177 ? 1.068 14.791 -7.448 1.00 80.75 177 ASN A C 1
ATOM 1462 O O . ASN A 1 177 ? 1.674 15.638 -6.786 1.00 80.75 177 ASN A O 1
ATOM 1466 N N . SER A 1 178 ? 1.215 14.696 -8.771 1.00 77.44 178 SER A N 1
ATOM 1467 C CA . SER A 1 178 ? 2.106 15.554 -9.571 1.00 77.44 178 SER A CA 1
ATOM 1468 C C . SER A 1 178 ? 1.814 17.052 -9.463 1.00 77.44 178 SER A C 1
ATOM 1470 O O . SER A 1 178 ? 2.735 17.855 -9.571 1.00 77.44 178 SER A O 1
ATOM 1472 N N . ASN A 1 179 ? 0.571 17.433 -9.165 1.00 76.94 179 ASN A N 1
ATOM 1473 C CA . ASN A 1 179 ? 0.170 18.823 -8.945 1.00 76.94 179 ASN A CA 1
ATOM 1474 C C . ASN A 1 179 ? 0.299 19.258 -7.470 1.00 76.94 179 ASN A C 1
ATOM 1476 O O . ASN A 1 179 ? -0.145 20.346 -7.110 1.00 76.94 179 ASN A O 1
ATOM 1480 N N . GLY A 1 180 ? 0.851 18.408 -6.594 1.00 73.44 180 GLY A N 1
ATOM 1481 C CA . GLY A 1 180 ? 0.973 18.659 -5.152 1.00 73.44 180 GLY A CA 1
ATOM 1482 C C . GLY A 1 180 ? -0.332 18.491 -4.361 1.00 73.44 180 GLY A C 1
ATOM 1483 O O . GLY A 1 180 ? -0.376 18.790 -3.169 1.00 73.44 180 GLY A O 1
ATOM 1484 N N . GLY A 1 181 ? -1.405 18.020 -5.001 1.00 74.56 181 GLY A N 1
ATOM 1485 C CA . GLY A 1 181 ? -2.701 17.781 -4.373 1.00 74.56 181 GLY A CA 1
ATOM 1486 C C . GLY A 1 181 ? -2.792 16.412 -3.695 1.00 74.56 181 GLY A C 1
ATOM 1487 O O . GLY A 1 181 ? -2.127 15.460 -4.093 1.00 74.56 181 GLY A O 1
ATOM 1488 N N . CYS A 1 182 ? -3.680 16.300 -2.702 1.00 74.62 182 CYS A N 1
ATOM 1489 C CA . CYS A 1 182 ? -3.949 15.050 -1.974 1.00 74.62 182 CYS A CA 1
ATOM 1490 C C . CYS A 1 182 ? -5.335 14.454 -2.234 1.00 74.62 182 CYS A C 1
ATOM 1492 O O . CYS A 1 182 ? -5.924 13.768 -1.393 1.00 74.62 182 CYS A O 1
ATOM 1494 N N . THR A 1 183 ? -5.954 14.859 -3.335 1.00 56.06 183 THR A N 1
ATOM 1495 C CA . THR A 1 183 ? -7.408 14.788 -3.475 1.00 56.06 183 THR A CA 1
ATOM 1496 C C . THR A 1 183 ? -7.927 13.395 -3.784 1.00 56.06 183 THR A C 1
ATOM 1498 O O . THR A 1 183 ? -9.066 13.112 -3.414 1.00 56.06 183 THR A O 1
ATOM 1501 N N . ASP A 1 184 ? -7.126 12.511 -4.381 1.00 64.94 184 ASP A N 1
ATOM 1502 C CA . ASP A 1 184 ? -7.592 11.177 -4.729 1.00 64.94 184 ASP A CA 1
ATOM 1503 C C . ASP A 1 184 ? -6.523 10.084 -4.656 1.00 64.94 184 ASP A C 1
ATOM 1505 O O . ASP A 1 184 ? -5.322 10.289 -4.779 1.00 64.94 184 ASP A O 1
ATOM 1509 N N . ILE A 1 185 ? -7.050 8.881 -4.463 1.00 64.69 185 ILE A N 1
ATOM 1510 C CA . ILE A 1 185 ? -6.405 7.574 -4.556 1.00 64.69 185 ILE A CA 1
ATOM 1511 C C . ILE A 1 185 ? -5.816 7.271 -5.942 1.00 64.69 185 ILE A C 1
ATOM 1513 O O . ILE A 1 185 ? -5.195 6.226 -6.126 1.00 64.69 185 ILE A O 1
ATOM 1517 N N . GLN A 1 186 ? -6.101 8.122 -6.928 1.00 64.19 186 GLN A N 1
ATOM 1518 C CA . GLN A 1 186 ? -5.808 7.853 -8.322 1.00 64.19 186 GLN A CA 1
ATOM 1519 C C . GLN A 1 186 ? -4.408 8.369 -8.645 1.00 64.19 186 GLN A C 1
ATOM 1521 O O . GLN A 1 186 ? -3.659 7.663 -9.284 1.00 64.19 186 GLN A O 1
ATOM 1526 N N . ASN A 1 187 ? -3.962 9.513 -8.138 1.00 70.62 187 ASN A N 1
ATOM 1527 C CA . ASN A 1 187 ? -2.784 10.160 -8.725 1.00 70.62 187 ASN A CA 1
ATOM 1528 C C . ASN A 1 187 ? -1.506 10.138 -7.868 1.00 70.62 187 ASN A C 1
ATOM 1530 O O . ASN A 1 187 ? -0.692 11.050 -7.990 1.00 70.62 187 ASN A O 1
ATOM 1534 N N . ALA A 1 188 ? -1.310 9.138 -7.003 1.00 80.88 188 ALA A N 1
ATOM 1535 C CA . ALA A 1 188 ? -0.065 9.024 -6.238 1.00 80.88 188 ALA A CA 1
ATOM 1536 C C . ALA A 1 188 ? 1.140 8.822 -7.177 1.00 80.88 188 ALA A C 1
ATOM 1538 O O . ALA A 1 188 ? 1.077 8.019 -8.105 1.00 80.88 188 ALA A O 1
ATOM 1539 N N . ILE A 1 189 ? 2.238 9.544 -6.927 1.00 88.06 189 ILE A N 1
ATOM 1540 C CA . ILE A 1 189 ? 3.524 9.269 -7.582 1.00 88.06 189 ILE A CA 1
ATOM 1541 C C . ILE A 1 189 ? 4.156 8.090 -6.848 1.00 88.06 189 ILE A C 1
ATOM 1543 O O . ILE A 1 189 ? 4.495 8.213 -5.667 1.00 88.06 189 ILE A O 1
ATOM 1547 N N . GLU A 1 190 ? 4.309 6.951 -7.515 1.00 89.69 190 GLU A N 1
ATOM 1548 C CA . GLU A 1 190 ? 4.664 5.692 -6.853 1.00 89.69 190 GLU A CA 1
ATOM 1549 C C . GLU A 1 190 ? 6.095 5.719 -6.318 1.00 89.69 190 GLU A C 1
ATOM 1551 O O . GLU A 1 190 ? 6.337 5.357 -5.164 1.00 89.69 190 GLU A O 1
ATOM 1556 N N . ALA A 1 191 ? 7.031 6.258 -7.101 1.00 91.44 191 ALA A N 1
ATOM 1557 C CA . ALA A 1 191 ? 8.411 6.444 -6.666 1.00 91.44 191 ALA A CA 1
ATOM 1558 C C . ALA A 1 191 ? 8.514 7.315 -5.393 1.00 91.44 191 ALA A C 1
ATOM 1560 O O . ALA A 1 191 ? 9.184 6.937 -4.429 1.00 91.44 191 ALA A O 1
ATOM 1561 N N . ASN A 1 192 ? 7.810 8.454 -5.344 1.00 90.50 192 ASN A N 1
ATOM 1562 C CA . ASN A 1 192 ? 7.776 9.323 -4.158 1.00 90.50 192 ASN A CA 1
ATOM 1563 C C . ASN A 1 192 ? 7.104 8.621 -2.976 1.00 90.50 192 ASN A C 1
ATOM 1565 O O . ASN A 1 192 ? 7.603 8.673 -1.852 1.00 90.50 192 ASN A O 1
ATOM 1569 N N . SER A 1 193 ? 5.986 7.941 -3.233 1.00 90.62 193 SER A N 1
ATOM 1570 C CA . SER A 1 193 ? 5.202 7.271 -2.198 1.00 90.62 193 SER A CA 1
ATOM 1571 C C . SER A 1 193 ? 6.007 6.173 -1.518 1.00 90.62 193 SER A C 1
ATOM 1573 O O . SER A 1 193 ? 6.020 6.100 -0.295 1.00 90.62 193 SER A O 1
ATOM 1575 N N . ILE A 1 194 ? 6.742 5.364 -2.283 1.00 93.44 194 ILE A N 1
ATOM 1576 C CA . ILE A 1 194 ? 7.587 4.295 -1.741 1.00 93.44 194 ILE A CA 1
ATOM 1577 C C . ILE A 1 194 ? 8.794 4.859 -0.992 1.00 93.44 194 ILE A C 1
ATOM 1579 O O . ILE A 1 194 ? 9.120 4.368 0.090 1.00 93.44 194 ILE A O 1
ATOM 1583 N N . TYR A 1 195 ? 9.416 5.917 -1.520 1.00 93.31 195 TYR A N 1
ATOM 1584 C CA . TYR A 1 195 ? 10.517 6.602 -0.844 1.00 93.31 195 TYR A CA 1
ATOM 1585 C C . TYR A 1 195 ? 10.111 7.095 0.555 1.00 93.31 195 TYR A C 1
ATOM 1587 O O . TYR A 1 195 ? 10.830 6.883 1.530 1.00 93.31 195 TYR A O 1
ATOM 1595 N N . VAL A 1 196 ? 8.917 7.682 0.666 1.00 92.94 196 VAL A N 1
ATOM 1596 C CA . VAL A 1 196 ? 8.331 8.142 1.935 1.00 92.94 196 VAL A CA 1
ATOM 1597 C C . VAL A 1 196 ? 7.880 6.970 2.813 1.00 92.94 196 VAL A C 1
ATOM 1599 O O . VAL A 1 196 ? 8.027 7.014 4.032 1.00 92.94 196 VAL A O 1
ATOM 1602 N N . LEU A 1 197 ? 7.349 5.905 2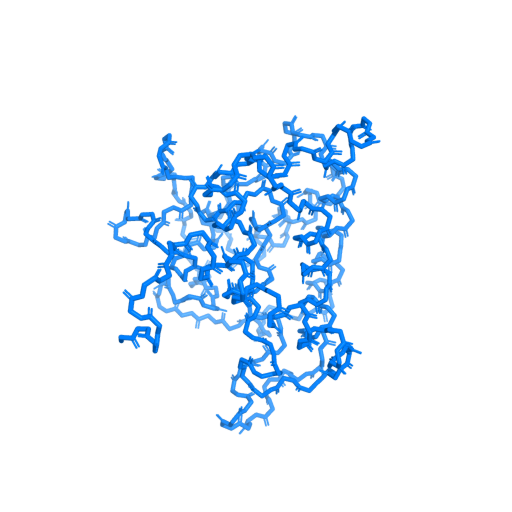.214 1.00 94.88 197 LEU A N 1
ATOM 1603 C CA . LEU A 1 197 ? 6.794 4.749 2.915 1.00 94.88 197 LEU A CA 1
ATOM 1604 C C . LEU A 1 197 ? 7.848 3.933 3.674 1.00 94.88 197 LEU A C 1
ATOM 1606 O O . LEU A 1 197 ? 7.578 3.487 4.787 1.00 94.88 197 LEU A O 1
ATOM 1610 N N . ILE A 1 198 ? 9.033 3.715 3.096 1.00 96.38 198 ILE A N 1
ATOM 1611 C CA . ILE A 1 198 ? 10.082 2.856 3.678 1.00 96.38 198 ILE A CA 1
ATOM 1612 C C . ILE A 1 198 ? 10.402 3.200 5.148 1.00 96.38 198 ILE A C 1
ATOM 1614 O O . ILE A 1 198 ? 10.327 2.299 5.991 1.00 96.38 198 ILE A O 1
ATOM 1618 N N . PRO A 1 199 ? 10.737 4.454 5.517 1.00 96.06 199 PRO A N 1
ATOM 1619 C CA . PRO A 1 199 ? 10.996 4.789 6.917 1.00 96.06 199 PRO A CA 1
ATOM 1620 C C . PRO A 1 199 ? 9.755 4.631 7.809 1.00 96.06 199 PRO A C 1
ATOM 1622 O O . PRO A 1 199 ? 9.887 4.253 8.971 1.00 96.06 199 PRO A O 1
ATOM 1625 N N . LEU A 1 200 ? 8.551 4.854 7.281 1.00 96.38 200 LEU A N 1
ATOM 1626 C CA . LEU A 1 200 ? 7.302 4.722 8.037 1.00 96.38 200 LEU A CA 1
ATOM 1627 C C . LEU A 1 200 ? 6.966 3.262 8.362 1.00 96.38 200 LEU A C 1
ATOM 1629 O O . LEU A 1 200 ? 6.508 2.963 9.464 1.00 96.38 200 LEU A O 1
ATOM 1633 N N . LEU A 1 201 ? 7.245 2.338 7.438 1.00 98.12 201 LEU A N 1
ATOM 1634 C CA . LEU A 1 201 ? 7.109 0.900 7.681 1.00 98.12 201 LEU A CA 1
ATOM 1635 C C . LEU A 1 201 ? 8.038 0.433 8.810 1.00 98.12 201 LEU A C 1
ATOM 1637 O O . LEU A 1 201 ? 7.619 -0.354 9.660 1.00 98.12 201 LEU A O 1
ATOM 1641 N N . ARG A 1 202 ? 9.266 0.966 8.877 1.00 98.12 202 ARG A N 1
ATOM 1642 C CA . ARG A 1 202 ? 10.194 0.686 9.986 1.00 98.12 202 ARG A CA 1
ATOM 1643 C C . ARG A 1 202 ? 9.670 1.196 11.322 1.00 98.12 202 ARG A C 1
ATOM 1645 O O . ARG A 1 202 ? 9.764 0.487 12.320 1.00 98.12 202 ARG A O 1
ATOM 1652 N N . GLN A 1 203 ? 9.091 2.399 11.348 1.00 97.25 203 GLN A N 1
ATOM 1653 C CA . GLN A 1 203 ? 8.528 2.985 12.572 1.00 97.25 203 GLN A CA 1
ATOM 1654 C C . GLN A 1 203 ? 7.429 2.107 13.179 1.00 97.25 203 GLN A C 1
ATOM 1656 O O . GLN A 1 203 ? 7.378 1.947 14.396 1.00 97.25 203 GLN A O 1
ATOM 1661 N N . ILE A 1 204 ? 6.595 1.489 12.338 1.00 97.25 204 ILE A N 1
ATOM 1662 C CA . ILE A 1 204 ? 5.552 0.558 12.788 1.00 97.25 204 ILE A CA 1
ATOM 1663 C C . ILE A 1 204 ? 6.048 -0.891 12.915 1.00 97.25 204 ILE A C 1
ATOM 1665 O O . ILE A 1 204 ? 5.232 -1.791 13.071 1.00 97.25 204 ILE A O 1
ATOM 1669 N N . LYS A 1 205 ? 7.366 -1.132 12.863 1.00 98.19 205 LYS A N 1
ATOM 1670 C CA . LYS A 1 205 ? 8.003 -2.448 13.053 1.00 98.19 205 LYS A CA 1
ATOM 1671 C C . LYS A 1 205 ? 7.560 -3.522 12.046 1.00 98.19 205 LYS A C 1
ATOM 1673 O O . LYS A 1 205 ? 7.422 -4.691 12.405 1.00 98.19 205 LYS A O 1
ATOM 1678 N N . VAL A 1 206 ? 7.333 -3.142 10.787 1.00 98.56 206 VAL A N 1
ATOM 1679 C CA . VAL A 1 206 ? 7.177 -4.120 9.695 1.00 98.56 206 VAL A CA 1
ATOM 1680 C C . VAL A 1 206 ? 8.473 -4.917 9.524 1.00 98.56 206 VAL A C 1
ATOM 1682 O O . VAL A 1 206 ? 9.558 -4.399 9.773 1.00 98.56 206 VAL A O 1
ATOM 1685 N N . ASP A 1 207 ? 8.351 -6.184 9.121 1.00 98.56 207 ASP A N 1
ATOM 1686 C CA . ASP A 1 207 ? 9.470 -7.106 8.912 1.00 98.56 207 ASP A CA 1
ATOM 1687 C C . ASP A 1 207 ? 10.552 -6.477 8.018 1.00 98.56 207 ASP A C 1
ATOM 1689 O O . ASP A 1 207 ? 10.334 -6.238 6.825 1.00 98.56 207 ASP A O 1
ATOM 1693 N N . GLU A 1 208 ? 11.727 -6.227 8.602 1.00 98.50 208 GLU A N 1
ATOM 1694 C CA . GLU A 1 208 ? 12.849 -5.544 7.949 1.00 98.50 208 GLU A CA 1
ATOM 1695 C C . GLU A 1 208 ? 13.287 -6.263 6.668 1.00 98.50 208 GLU A C 1
ATOM 1697 O O . GLU A 1 208 ? 13.679 -5.617 5.695 1.00 98.50 208 GLU A O 1
ATOM 1702 N N . LYS A 1 209 ? 13.146 -7.595 6.610 1.00 98.56 209 LYS A N 1
ATOM 1703 C CA . LYS A 1 209 ? 13.432 -8.360 5.393 1.00 98.56 209 LYS A CA 1
ATOM 1704 C C . LYS A 1 209 ? 12.543 -7.915 4.233 1.00 98.56 209 LYS A C 1
ATOM 1706 O O . LYS A 1 209 ? 13.013 -7.804 3.102 1.00 98.56 209 LYS A O 1
ATOM 1711 N N . GLU A 1 210 ? 11.259 -7.684 4.491 1.00 98.69 210 GLU A N 1
ATOM 1712 C CA . GLU A 1 210 ? 10.308 -7.266 3.461 1.00 98.69 210 GLU A CA 1
ATOM 1713 C C . GLU A 1 210 ? 10.463 -5.780 3.106 1.00 98.69 210 GLU A C 1
ATOM 1715 O O . GLU A 1 210 ? 10.256 -5.408 1.949 1.00 98.69 210 GLU A O 1
ATOM 1720 N N . ILE A 1 211 ? 10.915 -4.949 4.050 1.00 98.62 211 ILE A N 1
ATOM 1721 C CA . ILE A 1 211 ? 11.290 -3.551 3.788 1.00 98.62 211 ILE A CA 1
ATOM 1722 C C . ILE A 1 211 ? 12.503 -3.484 2.852 1.00 98.62 211 ILE A C 1
ATOM 1724 O O . ILE A 1 211 ? 12.469 -2.758 1.857 1.00 98.62 211 ILE A O 1
ATOM 1728 N N . GLU A 1 212 ? 13.553 -4.269 3.105 1.00 98.50 212 GLU A N 1
ATOM 1729 C CA . GLU A 1 212 ? 14.736 -4.283 2.236 1.00 98.50 212 GLU A CA 1
ATOM 1730 C C . GLU A 1 212 ? 14.435 -4.886 0.857 1.00 98.50 212 GLU A C 1
ATOM 1732 O O . GLU A 1 212 ? 14.942 -4.393 -0.150 1.00 98.50 212 GLU A O 1
ATOM 1737 N N . ARG A 1 213 ? 13.547 -5.887 0.760 1.00 98.38 213 ARG A N 1
ATOM 1738 C CA . ARG A 1 213 ? 13.058 -6.380 -0.542 1.00 98.38 213 ARG A CA 1
ATOM 1739 C C . ARG A 1 213 ? 12.316 -5.297 -1.327 1.00 98.38 213 ARG A C 1
ATOM 1741 O O . ARG A 1 213 ? 12.586 -5.149 -2.518 1.00 98.38 213 ARG A O 1
ATOM 1748 N N . LEU A 1 214 ? 11.447 -4.520 -0.672 1.00 98.00 214 LEU A N 1
ATOM 1749 C CA . LEU A 1 214 ? 10.742 -3.404 -1.309 1.00 98.00 214 LEU A CA 1
ATOM 1750 C C . LEU A 1 214 ? 11.724 -2.335 -1.801 1.00 98.00 214 LEU A C 1
ATOM 1752 O O . LEU A 1 214 ? 11.617 -1.879 -2.935 1.00 98.00 214 LEU A O 1
ATOM 1756 N 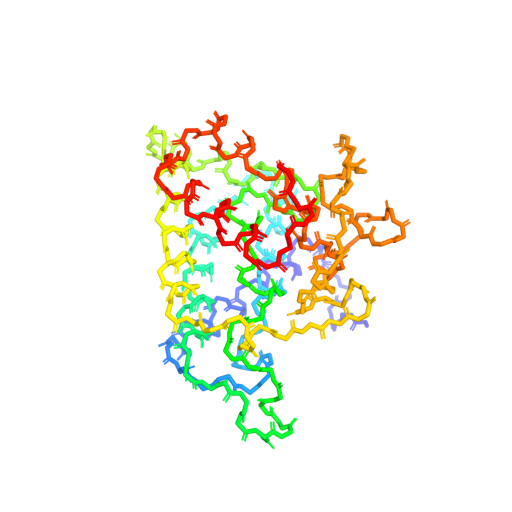N . LYS A 1 215 ? 12.699 -1.969 -0.965 1.00 97.62 215 LYS A N 1
ATOM 1757 C CA . LYS A 1 215 ? 13.751 -1.000 -1.297 1.00 97.62 215 LYS A CA 1
ATOM 1758 C C . LYS A 1 215 ? 14.625 -1.463 -2.466 1.00 97.62 215 LYS A C 1
ATOM 1760 O O . LYS A 1 215 ? 15.001 -0.662 -3.316 1.00 97.62 215 LYS A O 1
ATOM 1765 N N . ASN A 1 216 ? 14.960 -2.749 -2.529 1.00 97.25 216 ASN A N 1
ATOM 1766 C CA . ASN A 1 216 ? 15.735 -3.296 -3.642 1.00 97.25 216 ASN A CA 1
ATOM 1767 C C . ASN A 1 216 ? 14.926 -3.276 -4.941 1.00 97.25 216 ASN A C 1
ATOM 1769 O O . ASN A 1 216 ? 15.428 -2.815 -5.964 1.00 97.25 216 ASN A O 1
ATOM 1773 N N . TRP A 1 217 ? 13.658 -3.696 -4.886 1.00 96.38 217 TRP A N 1
ATOM 1774 C CA . TRP A 1 217 ? 12.754 -3.599 -6.030 1.00 96.38 217 TRP A CA 1
ATOM 1775 C C . TRP A 1 217 ? 12.583 -2.146 -6.497 1.00 96.38 217 TRP A C 1
ATOM 1777 O O . TRP A 1 217 ? 12.647 -1.869 -7.693 1.00 96.38 217 TRP A O 1
ATOM 1787 N N . SER A 1 218 ? 12.436 -1.193 -5.573 1.00 95.56 218 SER A N 1
ATOM 1788 C CA . SER A 1 218 ? 12.266 0.217 -5.926 1.00 95.56 218 SER A CA 1
ATOM 1789 C C . SER A 1 218 ? 13.520 0.818 -6.569 1.00 95.56 218 SER A C 1
ATOM 1791 O O . SER A 1 218 ? 13.392 1.611 -7.497 1.00 95.56 218 SER A O 1
ATOM 1793 N N . LYS A 1 219 ? 14.725 0.390 -6.166 1.00 95.56 219 LYS A N 1
ATOM 1794 C CA . LYS A 1 219 ? 15.989 0.759 -6.834 1.00 95.56 219 LYS A CA 1
ATOM 1795 C C . LYS A 1 219 ? 16.127 0.162 -8.231 1.00 95.56 219 LYS A C 1
ATOM 1797 O O . LYS A 1 219 ? 16.647 0.820 -9.125 1.00 95.56 219 LYS A O 1
ATOM 1802 N N . GLU A 1 220 ? 15.641 -1.058 -8.441 1.00 95.12 220 GLU A N 1
ATOM 1803 C CA . GLU A 1 220 ? 15.599 -1.664 -9.776 1.00 95.12 220 GLU A CA 1
ATOM 1804 C C . GLU A 1 220 ? 14.617 -0.923 -10.699 1.00 95.12 220 GLU A C 1
ATOM 1806 O O . GLU A 1 220 ? 14.897 -0.703 -11.883 1.00 95.12 220 GLU A O 1
ATOM 1811 N N . MET A 1 221 ? 13.468 -0.502 -10.158 1.00 93.62 221 MET A N 1
ATOM 1812 C CA . MET A 1 221 ? 12.466 0.245 -10.917 1.00 93.62 221 MET A CA 1
ATOM 1813 C C . MET A 1 221 ? 12.864 1.703 -11.173 1.00 93.62 221 MET A C 1
ATOM 1815 O O . MET A 1 221 ? 12.525 2.219 -12.242 1.00 93.62 221 MET A O 1
ATOM 1819 N N . TRP A 1 222 ? 13.571 2.340 -10.238 1.00 94.56 222 TRP A N 1
ATOM 1820 C CA . TRP A 1 222 ? 14.038 3.726 -10.316 1.00 94.56 222 TRP A CA 1
ATOM 1821 C C . TRP A 1 222 ? 15.479 3.838 -9.790 1.00 94.56 222 TRP A C 1
ATOM 1823 O O . TRP A 1 222 ? 15.685 4.085 -8.599 1.00 94.56 222 TRP A O 1
ATOM 1833 N N . PRO A 1 223 ? 16.500 3.712 -10.657 1.00 95.00 223 PRO A N 1
ATOM 1834 C CA . PRO A 1 223 ? 17.907 3.722 -10.243 1.00 95.00 223 PRO A CA 1
ATOM 1835 C C . PRO A 1 223 ? 18.384 5.009 -9.553 1.00 95.00 223 PRO A C 1
ATOM 1837 O O . PRO A 1 223 ? 19.415 5.001 -8.888 1.00 95.00 223 PRO A O 1
ATOM 1840 N N . LEU A 1 224 ? 17.651 6.119 -9.700 1.00 94.06 224 LEU A N 1
ATOM 1841 C CA . LEU A 1 224 ? 17.942 7.393 -9.028 1.00 94.06 224 LEU A CA 1
ATOM 1842 C C . LEU A 1 224 ? 17.307 7.508 -7.627 1.00 94.06 224 LEU A C 1
ATOM 1844 O O . LEU A 1 224 ? 17.390 8.569 -7.004 1.00 94.06 224 LEU A O 1
ATOM 1848 N N . MET A 1 225 ? 16.653 6.449 -7.137 1.00 88.75 225 MET A N 1
ATOM 1849 C CA . MET A 1 225 ? 16.149 6.348 -5.769 1.00 88.75 225 MET A CA 1
ATOM 1850 C C . MET A 1 225 ? 17.295 5.978 -4.812 1.00 88.75 225 MET A C 1
ATOM 1852 O O . MET A 1 225 ? 17.830 4.869 -4.866 1.00 88.75 225 MET A O 1
ATOM 1856 N N . ASN A 1 226 ? 17.664 6.906 -3.925 1.00 71.31 226 ASN A N 1
ATOM 1857 C CA . ASN A 1 226 ? 18.763 6.728 -2.965 1.00 71.31 226 ASN A CA 1
ATOM 1858 C C . ASN A 1 226 ? 18.319 6.037 -1.674 1.00 71.31 226 ASN A C 1
ATOM 1860 O O . ASN A 1 226 ? 17.407 6.578 -1.016 1.00 71.31 226 ASN A O 1
#

Foldseek 3Di:
DPPDPPDDPLVVLVVVLVVLVVLCVVCQQPLDDQPCPPHNLLVNLVSLVVNCVVDVPDADLVVSLVSLVSLLRSLPNQQFPVVPPRNRAHRQFCLRLQLLSLQDAQQRHCPSLVCCCVVPNLSSQVSSQVSLVSVLVVLVVDDLVSFAEDCFFFQGGAYQQQDAADDLADPRGRFAAPVSDSDGSRGGHRLNSLLSVLVVSVVSPHDVVSSVSSVVSSCVSHVNRD

pLDDT: mean 83.01, std 13.77, range [39.09, 98.69]

Secondary structure (DSSP, 8-state):
--S-TT--HHHHHHHHHHHHHHHHHHTTT----BTTBS--HHHHHHHHHHHHHH-TT---HHHHHHHHHHHHHHH-S--SS---GGG-S-SS-HHHH-GGGGT--TT---HHHHGGGGTSTTHHHHHHHHHHHHHHHHHHTS-GGGS-B-SS--TTSBPPTT-------BTTBSS--TTS----SS---HHHHHHHHHHHHHHTT--HHHHHHHHHHHHHH-TT--

Sequence (226 aa):
TSRLTDQTKNVGYYESSAWYQLQMTLNSGMRIPVDVAPVDWAYNFDHVTKSSSLNKNHKEPLRLIQNLLKAYQQRDNKMFNNKNQFVNNSAWTMREVSPWRVYSTAKGDTSLFDILDTYEDGLRAKLASKILKMFNDKAASLYKDNWQRANDGTWYKLEKENFKPYINSTEKCLFPNSNGGCTDIQNAIEANSIYVLIPLLRQIKVDEKEIERLKNWSKEMWPLMN

Radius of gyration: 17.25 Å; chains: 1; bounding box: 52×34×46 Å